Protein AF-A0A2G5K7F0-F1 (afdb_monomer)

pLDDT: mean 73.19, std 12.08, range [37.97, 90.56]

InterPro domains:
  IPR007838 Cell division protein ZapA-like [PF05164] (4-91)
  IPR036192 Cell division protein ZapA-like superfamily [SSF102829] (4-72)
  IPR042233 Cell division protein ZapA, N-terminal [G3DSA:3.30.160.880] (1-44)

Radius of gyration: 47.07 Å; Cα contacts (8 Å, |Δi|>4): 125; chains: 1; bounding box: 106×34×138 Å

Mean predicted aligned error: 20.51 Å

Secondary structure (DSSP, 8-state):
-EEEEEEETTEEEEEEE-TT-HHHHHHHHHHHHHHHHHHHHTT----HHHHHHHHHHHHHHHHHHHHHHHHHSSHHHHHHHHHHHHHHHHHHHHHHHHHHHHHHHHHHHHHHHHHHHHHHTTS--SSHHHHHHHHHHHHHHHHHHHHHHHHHHHHHHHHHHHTTT-TTHHHHHHHHHHHHHHHHHHHHHHHHHHHHHHHHHHHHHHHHHHHHHHHHHHHHHHHHHHHHHHHHHHHHHHHHHHHTS-TT-HHHHHHHHHHHHHHHHHHHHHHHHHHHHHHHHHHHHHHHHHHHHHH-

Sequence (296 aa):
MAEVTITIGGRDFQVVCQEGQQEYLYSAAAMLDAEAQKLDQAGTRITESRMLMMAGLMLADRTAALEEAAKSDDTGALKTALEGEINRANTADSKLAAANQKIVELKAEKDALQTEIDSANLDGGADMHAELSTARAEIEMLTGKLEAAEHAVELAQERFETMENDDSADAALDTAKSELSEAQSALSDSEAKIAELNAALEKAAELSAEQDDVIAKSAGLDDELASAKAEIETLNAKISELNEKPSEDPEVIAERDAAIAARDELKTKLEDLTDERDEAINALRRVVTQIETAAE

Organism: NCBI:txid1889778

Foldseek 3Di:
DDWDWAAALNDIDIDDDDPPCPVVVNVVSVQLRVQLVVVVVVPDPDDPVRSSVVSVVVVVVVVVVVVVCVVPPDPVVVVVVVVVVVVVVVVVVVVVVVVVVVVVVVVVVVVVVVVVVVVVPPDDDDPVCVLVVVVVVVVVVLVVVLVVLVVVLVVLVVVVVVQPPDPVCPVVVVVSVVVNVVSVVVNVVSVVVVVVVVVLVVVLVVLVVVLVVLVVVLVVLVVVLVVLVVLLVVLVVVLVVLVVDDPPDPVSVVVNVVSVVVNVVSVVVSVVSVVVSVVSVVVSVVSVVVSVVSSD

Structure (mmCIF, N/CA/C/O backbone):
data_AF-A0A2G5K7F0-F1
#
_entry.id   AF-A0A2G5K7F0-F1
#
loop_
_atom_site.group_PDB
_atom_site.id
_atom_site.type_symbol
_atom_site.label_atom_id
_atom_site.label_alt_id
_atom_site.label_comp_id
_atom_site.label_asym_id
_atom_site.label_entity_id
_atom_site.label_seq_id
_atom_site.pdbx_PDB_ins_code
_atom_site.Cartn_x
_atom_site.Cartn_y
_atom_site.Cartn_z
_atom_site.occupancy
_atom_site.B_iso_or_equiv
_atom_site.auth_seq_id
_atom_site.auth_comp_id
_atom_site.auth_asym_id
_atom_site.auth_atom_id
_atom_site.pdbx_PDB_model_num
ATOM 1 N N . MET A 1 1 ? -61.102 15.822 42.557 1.00 58.72 1 MET A N 1
ATOM 2 C CA . MET A 1 1 ? -60.401 15.890 43.868 1.00 58.72 1 MET A CA 1
ATOM 3 C C . MET A 1 1 ? -60.990 14.816 44.755 1.00 58.72 1 MET A C 1
ATOM 5 O O . MET A 1 1 ? -62.197 14.838 44.970 1.00 58.72 1 MET A O 1
ATOM 9 N N . ALA A 1 2 ? -60.170 13.863 45.186 1.00 71.19 2 ALA A N 1
ATOM 10 C CA . ALA A 1 2 ? -60.607 12.750 46.020 1.00 71.19 2 ALA A CA 1
ATOM 11 C C . ALA A 1 2 ? -60.195 13.011 47.473 1.00 71.19 2 ALA A C 1
ATOM 13 O O . ALA A 1 2 ? -59.082 13.473 47.729 1.00 71.19 2 ALA A O 1
ATOM 14 N N . GLU A 1 3 ? -61.098 12.735 48.407 1.00 78.25 3 GLU A N 1
ATOM 15 C CA . GLU A 1 3 ? -60.813 12.752 49.839 1.00 78.25 3 GLU A CA 1
ATOM 16 C C . GLU A 1 3 ? -60.425 11.338 50.268 1.00 78.25 3 GLU A C 1
ATOM 18 O O . GLU A 1 3 ? -61.146 10.377 49.990 1.00 78.25 3 GLU A O 1
ATOM 23 N N . VAL A 1 4 ? -59.253 11.208 50.884 1.00 83.88 4 VAL A N 1
ATOM 24 C CA . VAL A 1 4 ? -58.667 9.925 51.267 1.00 83.88 4 VAL A CA 1
ATOM 25 C C . VAL A 1 4 ? -58.381 9.935 52.761 1.00 83.88 4 VAL A C 1
ATOM 27 O O . VAL A 1 4 ? -57.775 10.870 53.284 1.00 83.88 4 VAL A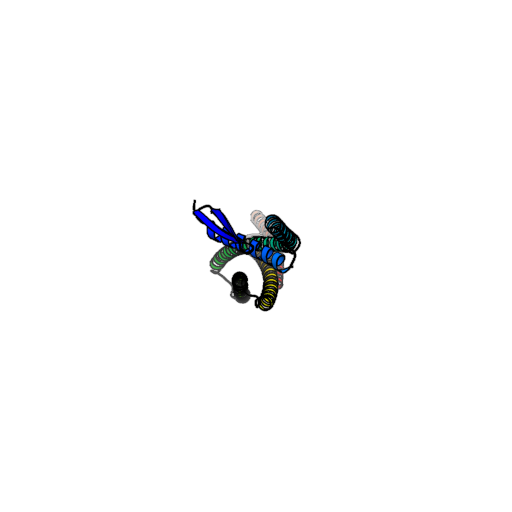 O 1
ATOM 30 N N . THR A 1 5 ? -58.806 8.876 53.444 1.00 85.75 5 THR A N 1
ATOM 31 C CA . THR A 1 5 ? -58.489 8.654 54.856 1.00 85.75 5 THR A CA 1
ATOM 32 C C . THR A 1 5 ? -57.218 7.816 54.970 1.00 85.75 5 THR A C 1
ATOM 34 O O . THR A 1 5 ? -57.130 6.743 54.370 1.00 85.75 5 THR A O 1
ATOM 37 N N . ILE A 1 6 ? -56.249 8.299 55.745 1.00 88.56 6 ILE A N 1
ATOM 38 C CA . ILE A 1 6 ? -54.991 7.613 56.067 1.00 88.56 6 ILE A CA 1
ATOM 39 C C . ILE A 1 6 ? -54.875 7.420 57.580 1.00 88.56 6 ILE A C 1
ATOM 41 O O . ILE A 1 6 ? -55.342 8.263 58.341 1.00 88.56 6 ILE A O 1
ATOM 45 N N . THR A 1 7 ? -54.230 6.342 58.022 1.00 84.31 7 THR A N 1
ATOM 46 C CA . THR A 1 7 ? -54.051 6.041 59.450 1.00 84.31 7 THR A CA 1
ATOM 47 C C . THR A 1 7 ? -52.578 6.179 59.836 1.00 84.31 7 THR A C 1
ATOM 49 O O . THR A 1 7 ? -51.724 5.590 59.179 1.00 84.31 7 THR A O 1
ATOM 52 N N . ILE A 1 8 ? -52.273 6.959 60.879 1.00 88.50 8 ILE A N 1
ATOM 53 C CA . ILE A 1 8 ? -50.908 7.205 61.379 1.00 88.50 8 ILE A CA 1
ATOM 54 C C . ILE A 1 8 ? -50.919 7.174 62.912 1.00 88.50 8 ILE A C 1
ATOM 56 O O . ILE A 1 8 ? -51.713 7.869 63.547 1.00 88.50 8 ILE A O 1
ATOM 60 N N . GLY A 1 9 ? -50.057 6.367 63.530 1.00 83.00 9 GLY A N 1
ATOM 61 C CA . GLY A 1 9 ? -49.967 6.211 64.984 1.00 83.00 9 GLY A CA 1
ATOM 62 C C . GLY A 1 9 ? -51.276 5.724 65.617 1.00 83.00 9 GLY A C 1
ATOM 63 O O . GLY A 1 9 ? -51.625 6.150 66.718 1.00 83.00 9 GLY A O 1
ATOM 64 N N . GLY A 1 10 ? -52.043 4.899 64.892 1.00 81.94 10 GLY A N 1
ATOM 65 C CA . GLY A 1 10 ? -53.350 4.388 65.329 1.00 81.94 10 GLY A CA 1
ATOM 66 C C . GLY A 1 10 ? -54.504 5.399 65.259 1.00 81.94 10 GLY A C 1
ATOM 67 O O . GLY A 1 10 ? -55.510 5.211 65.947 1.00 81.94 10 GLY A O 1
ATOM 68 N N . ARG A 1 11 ? -54.369 6.477 64.473 1.00 83.50 11 ARG A N 1
ATOM 69 C CA . ARG A 1 11 ? -55.386 7.532 64.303 1.00 83.50 11 ARG A CA 1
ATOM 70 C C . ARG A 1 11 ? -55.643 7.841 62.835 1.00 83.50 11 ARG A C 1
ATOM 72 O O . ARG A 1 11 ? -54.707 7.827 62.045 1.00 83.50 11 ARG A O 1
ATOM 79 N N . ASP A 1 12 ? -56.886 8.179 62.504 1.00 86.94 12 ASP A N 1
ATOM 80 C CA . ASP A 1 12 ? -57.318 8.454 61.132 1.00 86.94 12 ASP A CA 1
ATOM 81 C C . ASP A 1 12 ? -57.275 9.955 60.801 1.00 86.94 12 ASP A C 1
ATOM 83 O O . ASP A 1 12 ? -57.796 10.787 61.547 1.00 86.94 12 ASP A O 1
ATOM 87 N N . PHE A 1 13 ? -56.703 10.292 59.645 1.00 86.62 13 PHE A N 1
ATOM 88 C CA . PHE A 1 13 ? -56.584 11.645 59.103 1.00 86.62 13 PHE A CA 1
ATOM 89 C C . PHE A 1 13 ? -57.205 11.712 57.708 1.00 86.62 13 PHE A C 1
ATOM 91 O O . PHE A 1 13 ? -56.957 10.847 56.871 1.00 86.62 13 PHE A O 1
ATOM 98 N N . GLN A 1 14 ? -57.989 12.758 57.443 1.00 87.12 14 GLN A N 1
ATOM 99 C CA . GLN A 1 14 ? -58.556 13.023 56.119 1.00 87.12 14 GLN A CA 1
ATOM 100 C C . GLN A 1 14 ? -57.668 14.002 55.357 1.00 87.12 14 GLN A C 1
ATOM 102 O O . GLN A 1 14 ? -57.384 15.103 55.834 1.00 87.12 14 GLN A O 1
ATOM 107 N N . VAL A 1 15 ? -57.227 13.590 54.170 1.00 87.12 15 VAL A N 1
ATOM 108 C CA . VAL A 1 15 ? -56.359 14.381 53.298 1.00 87.12 15 VAL A CA 1
ATOM 109 C C . VAL A 1 15 ? -56.958 14.415 51.898 1.00 87.12 15 VAL A C 1
ATOM 111 O O . VAL A 1 15 ? -57.402 13.404 51.356 1.00 87.12 15 VAL A O 1
ATOM 114 N N . VAL A 1 16 ? -56.966 15.601 51.297 1.00 86.75 16 VAL A N 1
ATOM 115 C CA . VAL A 1 16 ? -57.425 15.796 49.921 1.00 86.75 16 VAL A CA 1
ATOM 116 C C . VAL A 1 16 ? -56.235 15.646 48.983 1.00 86.75 16 VAL A C 1
ATOM 118 O O . VAL A 1 16 ? -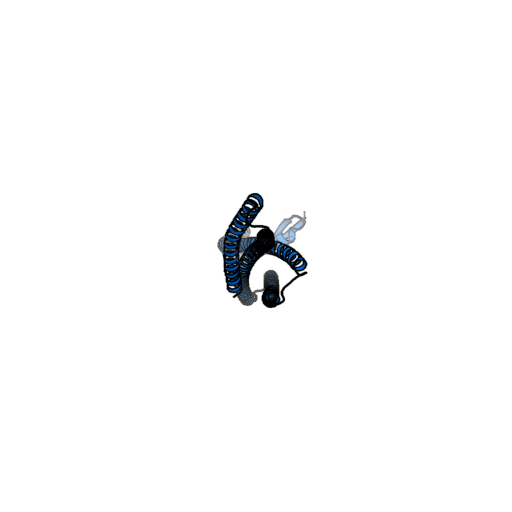55.237 16.350 49.139 1.00 86.75 16 VAL A O 1
ATOM 121 N N . CYS A 1 17 ? -56.344 14.765 47.989 1.00 84.00 17 CYS A N 1
ATOM 122 C CA . CYS A 1 17 ? -55.306 14.567 46.979 1.00 84.00 17 CYS A CA 1
ATOM 123 C C . CYS A 1 17 ? -55.837 14.749 45.548 1.00 84.00 17 CYS A C 1
ATOM 125 O O . CYS A 1 17 ? -57.046 14.742 45.270 1.00 84.00 17 CYS A O 1
ATOM 127 N N . GLN A 1 18 ? -54.899 14.973 44.627 1.00 83.62 18 GLN A N 1
ATOM 128 C CA . GLN A 1 18 ? -55.180 15.052 43.196 1.00 83.62 18 GLN A CA 1
ATOM 129 C C . GLN A 1 18 ? -55.346 13.644 42.604 1.00 83.62 18 GLN A C 1
ATOM 131 O O . GLN A 1 18 ? -54.849 12.655 43.146 1.00 83.62 18 GLN A O 1
ATOM 136 N N . GLU A 1 19 ? -56.072 13.545 41.492 1.00 74.19 19 GLU A N 1
ATOM 137 C CA . GLU A 1 19 ? -56.284 12.271 40.797 1.00 74.19 19 GLU A CA 1
ATOM 138 C C . GLU A 1 19 ? -54.936 11.683 40.348 1.00 74.19 19 GLU A C 1
ATOM 140 O O . GLU A 1 19 ? -54.110 12.384 39.771 1.00 74.19 19 GLU A O 1
ATOM 145 N N . GLY A 1 20 ? -54.691 10.410 40.681 1.00 80.62 20 GLY A N 1
ATOM 146 C CA . GLY A 1 20 ? -53.425 9.714 40.408 1.00 80.62 20 GLY A CA 1
ATOM 147 C C . GLY A 1 20 ? -52.353 9.795 41.509 1.00 80.62 20 GLY A C 1
ATOM 148 O O . GLY A 1 20 ? -51.360 9.087 41.416 1.00 80.62 20 GLY A O 1
ATOM 149 N N . GLN A 1 21 ? -52.540 10.583 42.578 1.00 82.25 21 GLN A N 1
ATOM 150 C CA . GLN A 1 21 ? -51.558 10.699 43.681 1.00 82.25 21 GLN A CA 1
ATOM 151 C C . GLN A 1 21 ? -51.893 9.860 44.927 1.00 82.25 21 GLN A C 1
ATOM 153 O O . GLN A 1 21 ? -51.209 9.946 45.946 1.00 82.25 21 GLN A O 1
ATOM 158 N N . GLN A 1 22 ? -52.950 9.052 44.868 1.00 84.00 22 GLN A N 1
ATOM 159 C CA . GLN A 1 22 ? -53.446 8.285 46.015 1.00 84.00 22 GLN A CA 1
ATOM 160 C C . GLN A 1 22 ? -52.419 7.262 46.518 1.00 84.00 22 GLN A C 1
ATOM 162 O O . GLN A 1 22 ? -52.179 7.183 47.718 1.00 84.00 22 GLN A O 1
ATOM 167 N N . GLU A 1 23 ? -51.757 6.536 45.616 1.00 84.31 23 GLU A N 1
ATOM 168 C CA . GLU A 1 23 ? -50.745 5.533 45.981 1.00 84.31 23 GLU A CA 1
ATOM 169 C C . GLU A 1 23 ? -49.514 6.161 46.648 1.00 84.31 23 GLU A C 1
ATOM 171 O O . GLU A 1 23 ? -49.037 5.664 47.669 1.00 84.31 23 GLU A O 1
ATOM 176 N N . TYR A 1 24 ? -49.051 7.305 46.135 1.00 83.69 24 TYR A N 1
ATOM 177 C CA . TYR A 1 24 ? -47.963 8.068 46.750 1.00 83.69 24 TYR A CA 1
ATOM 178 C C . TYR A 1 24 ? -48.326 8.541 48.159 1.00 83.69 24 TYR A C 1
ATOM 180 O O . TYR A 1 24 ? -47.503 8.449 49.070 1.00 83.69 24 TYR A O 1
ATOM 188 N N . LEU A 1 25 ? -49.566 9.000 48.357 1.00 85.69 25 LEU A N 1
ATOM 189 C CA . LEU A 1 25 ? -50.052 9.420 49.668 1.00 85.69 25 LEU A CA 1
ATOM 190 C C . LEU A 1 25 ? -50.092 8.249 50.661 1.00 85.69 25 LEU A C 1
ATOM 192 O O . LEU A 1 25 ? -49.654 8.412 51.798 1.00 85.69 25 LEU A O 1
ATOM 196 N N . TYR A 1 26 ? -50.567 7.072 50.242 1.00 86.31 26 TYR A N 1
ATOM 197 C CA . TYR A 1 26 ? -50.579 5.879 51.094 1.00 86.31 26 TYR A CA 1
ATOM 198 C C . TYR A 1 26 ? -49.168 5.415 51.467 1.00 86.31 26 TYR A C 1
ATOM 200 O O . TYR A 1 26 ? -48.923 5.082 52.626 1.00 86.31 26 TYR A O 1
ATOM 208 N N . SER A 1 27 ? -48.231 5.445 50.517 1.00 86.62 27 SER A N 1
ATOM 209 C CA . SER A 1 27 ? -46.825 5.113 50.770 1.00 86.62 27 SER A CA 1
ATOM 210 C C . SER A 1 27 ? -46.179 6.089 51.763 1.00 86.62 27 SER A C 1
ATOM 212 O O . SER A 1 27 ? -45.583 5.668 52.756 1.00 86.62 27 SER A O 1
ATOM 214 N N . ALA A 1 28 ? -46.379 7.397 51.570 1.00 84.62 28 ALA A N 1
ATOM 215 C CA . ALA A 1 28 ? -45.874 8.424 52.482 1.00 84.62 28 ALA A CA 1
ATOM 216 C C . ALA A 1 28 ? -46.486 8.306 53.890 1.00 84.62 28 ALA A C 1
ATOM 218 O O . ALA A 1 28 ? -45.775 8.428 54.891 1.00 84.62 28 ALA A O 1
ATOM 219 N N . ALA A 1 29 ? -47.788 8.019 53.977 1.00 87.31 29 ALA A N 1
ATOM 220 C CA . ALA A 1 29 ? -48.471 7.780 55.244 1.00 87.31 29 ALA A CA 1
ATOM 221 C C . ALA A 1 29 ? -47.907 6.550 55.969 1.00 87.31 29 ALA A C 1
ATOM 223 O O . ALA A 1 29 ? -47.656 6.624 57.169 1.00 87.31 29 ALA A O 1
ATOM 224 N N . ALA A 1 30 ? -47.635 5.458 55.247 1.00 88.31 30 ALA A N 1
ATOM 225 C CA . ALA A 1 30 ? -47.049 4.245 55.814 1.00 88.31 30 ALA A CA 1
ATOM 226 C C . ALA A 1 30 ? -45.628 4.474 56.360 1.00 88.31 30 ALA A C 1
ATOM 228 O O . ALA A 1 30 ? -45.285 3.960 57.425 1.00 88.31 30 ALA A O 1
ATOM 229 N N . MET A 1 31 ? -44.806 5.275 55.673 1.00 86.69 31 MET A N 1
ATOM 230 C CA . MET A 1 31 ? -43.467 5.634 56.163 1.00 86.69 31 MET A CA 1
ATOM 231 C C . MET A 1 31 ? -43.534 6.459 57.452 1.00 86.69 31 MET A C 1
ATOM 233 O O . MET A 1 31 ? -42.787 6.197 58.396 1.00 86.69 31 MET A O 1
ATOM 237 N N . LEU A 1 32 ? -44.447 7.431 57.508 1.00 87.38 32 LEU A N 1
ATOM 238 C CA . LEU A 1 32 ? -44.639 8.262 58.694 1.00 87.38 32 LEU A CA 1
ATOM 239 C C . LEU A 1 32 ? -45.235 7.457 59.864 1.00 87.38 32 LEU A C 1
ATOM 241 O O . LEU A 1 32 ? -44.813 7.639 61.007 1.00 87.38 32 LEU A O 1
ATOM 245 N N . ASP A 1 33 ? -46.161 6.535 59.583 1.00 89.31 33 ASP A N 1
ATOM 246 C CA . ASP A 1 33 ? -46.746 5.613 60.562 1.00 89.31 33 ASP A CA 1
ATOM 247 C C . ASP A 1 33 ? -45.692 4.680 61.168 1.00 89.31 33 ASP A C 1
ATOM 249 O O . ASP A 1 33 ? -45.639 4.523 62.386 1.00 89.31 33 ASP A O 1
ATOM 253 N N . ALA A 1 34 ? -44.778 4.142 60.358 1.00 87.56 34 ALA A N 1
ATOM 254 C CA . ALA A 1 34 ? -43.699 3.288 60.849 1.00 87.56 34 ALA A CA 1
ATOM 255 C C . ALA A 1 34 ? -42.784 4.003 61.862 1.00 87.56 34 ALA A C 1
ATOM 257 O O . ALA A 1 34 ? -42.379 3.398 62.856 1.00 87.56 34 ALA A O 1
ATOM 258 N N . GLU A 1 35 ? -42.464 5.285 61.652 1.00 86.50 35 GLU A N 1
ATOM 259 C CA . GLU A 1 35 ? -41.686 6.068 62.626 1.00 86.50 35 GLU A CA 1
ATOM 260 C C . GLU A 1 35 ? -42.526 6.462 63.854 1.00 86.50 35 GLU A C 1
ATOM 262 O O . GLU A 1 35 ? -42.034 6.420 64.985 1.00 86.50 35 GLU A O 1
ATOM 267 N N . ALA A 1 36 ? -43.815 6.765 63.669 1.00 86.88 36 ALA A N 1
ATOM 268 C CA . ALA A 1 36 ? -44.734 7.052 64.771 1.00 86.88 36 ALA A CA 1
ATOM 269 C C . ALA A 1 36 ? -44.935 5.836 65.698 1.00 86.88 36 ALA A C 1
ATOM 271 O O . ALA A 1 36 ? -44.893 5.978 66.921 1.00 86.88 36 ALA A O 1
ATOM 272 N N . GLN A 1 37 ? -45.066 4.629 65.140 1.00 86.62 37 GLN A N 1
ATOM 273 C CA . GLN A 1 37 ? -45.201 3.386 65.906 1.00 86.62 37 GLN A CA 1
ATOM 274 C C . GLN A 1 37 ? -43.961 3.080 66.757 1.00 86.62 37 GLN A C 1
ATOM 276 O O . GLN A 1 37 ? -44.095 2.607 67.886 1.00 86.62 37 GLN A O 1
ATOM 281 N N . LYS A 1 38 ? -42.749 3.381 66.269 1.00 85.75 38 LYS A N 1
ATOM 282 C CA . LYS A 1 38 ? -41.516 3.225 67.068 1.00 85.75 38 LYS A CA 1
ATOM 283 C C . LYS A 1 38 ? -41.514 4.138 68.293 1.00 85.75 38 LYS A C 1
ATOM 285 O O . LYS A 1 38 ? -41.065 3.733 69.365 1.00 85.75 38 LYS A O 1
ATOM 290 N N . LEU A 1 39 ? -42.028 5.360 68.146 1.00 82.69 39 LEU A N 1
ATOM 291 C CA . LEU A 1 39 ? -42.151 6.316 69.248 1.00 82.69 39 LEU A CA 1
ATOM 292 C C . LEU A 1 39 ? -43.228 5.899 70.257 1.00 82.69 39 LEU A C 1
ATOM 294 O O . LEU A 1 39 ? -43.047 6.118 71.455 1.00 82.69 39 LEU A O 1
ATOM 298 N N . ASP A 1 40 ? -44.307 5.267 69.793 1.00 79.81 40 ASP A N 1
ATOM 299 C CA . ASP A 1 40 ? -45.360 4.719 70.655 1.00 79.81 40 ASP A CA 1
ATOM 300 C C . ASP A 1 40 ? -44.857 3.512 71.474 1.00 79.81 40 ASP A C 1
ATOM 302 O O . ASP A 1 40 ? -45.074 3.423 72.686 1.00 79.81 40 ASP A O 1
ATOM 306 N N . GLN A 1 41 ? -44.054 2.638 70.854 1.00 78.62 41 GLN A N 1
ATOM 307 C CA . GLN A 1 41 ? -43.406 1.499 71.522 1.00 78.62 41 GLN A CA 1
ATOM 308 C C . GLN A 1 41 ? -42.345 1.916 72.556 1.00 78.62 41 GLN A C 1
ATOM 310 O O . GLN A 1 41 ? -42.098 1.181 73.513 1.00 78.62 41 GLN A O 1
ATOM 315 N N . ALA A 1 42 ? -41.752 3.107 72.420 1.00 74.25 42 ALA A N 1
ATOM 316 C CA . ALA A 1 42 ? -40.760 3.644 73.357 1.00 74.25 42 ALA A CA 1
ATOM 317 C C . ALA A 1 42 ? -41.351 4.084 74.720 1.00 74.25 42 ALA A C 1
ATOM 319 O O . ALA A 1 42 ? -40.630 4.608 75.574 1.00 74.25 42 ALA A O 1
ATOM 320 N N . GLY A 1 43 ? -42.654 3.875 74.957 1.00 61.50 43 GLY A N 1
ATOM 321 C CA . GLY A 1 43 ? -43.261 3.868 76.297 1.00 61.50 43 GLY A CA 1
ATOM 322 C C . GLY A 1 43 ? -43.356 5.225 76.999 1.00 61.50 43 GLY A C 1
ATOM 323 O O . GLY A 1 43 ? -43.691 5.294 78.184 1.00 61.50 43 GLY A O 1
ATOM 324 N N . THR A 1 44 ? -43.088 6.323 76.294 1.00 62.56 44 THR A N 1
ATOM 325 C CA . THR A 1 44 ? -43.245 7.676 76.835 1.00 62.56 44 THR A CA 1
ATOM 326 C C . THR A 1 44 ? -44.653 8.167 76.500 1.00 62.56 44 THR A C 1
ATOM 328 O O . THR A 1 44 ? -45.062 8.103 75.347 1.00 62.56 44 THR A O 1
ATOM 331 N N . ARG A 1 45 ? -45.421 8.673 77.478 1.00 71.12 45 ARG A N 1
ATOM 332 C CA . ARG A 1 45 ? -46.728 9.314 77.217 1.00 71.12 45 ARG A CA 1
ATOM 333 C C . ARG A 1 45 ? -46.524 10.605 76.412 1.00 71.12 45 ARG A C 1
ATOM 335 O O . ARG A 1 45 ? -46.427 11.690 76.984 1.00 71.12 45 ARG A O 1
ATOM 342 N N . ILE A 1 46 ? -46.410 10.478 75.095 1.00 77.56 46 ILE A N 1
ATOM 343 C CA . ILE A 1 46 ? -46.204 11.575 74.149 1.00 77.56 46 ILE A CA 1
ATOM 344 C C . ILE A 1 46 ? -47.573 11.990 73.598 1.00 77.56 46 ILE A C 1
ATOM 346 O O . ILE A 1 46 ? -48.425 11.153 73.315 1.00 77.56 46 ILE A O 1
ATOM 350 N N . THR A 1 47 ? -47.817 13.297 73.486 1.00 80.94 47 THR A N 1
ATOM 351 C CA . THR A 1 47 ? -49.025 13.802 72.825 1.00 80.94 47 THR A CA 1
ATOM 352 C C . THR A 1 47 ? -48.918 13.626 71.314 1.00 80.94 47 THR A C 1
ATOM 354 O O . THR A 1 47 ? -47.832 13.713 70.749 1.00 80.94 47 THR A O 1
ATOM 357 N N . GLU A 1 48 ? -50.048 13.434 70.642 1.00 79.88 48 GLU A N 1
ATOM 358 C CA . GLU A 1 48 ? -50.123 13.197 69.192 1.00 79.88 48 GLU A CA 1
ATOM 359 C C . GLU A 1 48 ? -49.302 14.196 68.361 1.00 79.88 48 GLU A C 1
ATOM 361 O O . GLU A 1 48 ? -48.451 13.798 67.571 1.00 79.88 48 GLU A O 1
ATOM 366 N N . SER A 1 49 ? -49.473 15.501 68.599 1.00 80.75 49 SER A N 1
ATOM 367 C CA . SER A 1 49 ? -48.746 16.539 67.855 1.00 80.75 49 SER A CA 1
ATOM 368 C C . SER A 1 49 ? -47.229 16.430 68.018 1.00 80.75 49 SER A C 1
ATOM 370 O O . SER A 1 49 ? -46.478 16.750 67.102 1.00 80.75 49 SER A O 1
ATOM 372 N N . ARG A 1 50 ? -46.763 15.960 69.181 1.00 82.12 50 ARG A N 1
ATOM 373 C CA . ARG A 1 50 ? -45.338 15.775 69.457 1.00 82.12 50 ARG A CA 1
ATOM 374 C C . ARG A 1 50 ? -44.805 14.494 68.817 1.00 82.12 50 ARG A C 1
ATOM 376 O O . ARG A 1 50 ? -43.684 14.511 68.325 1.00 82.12 50 ARG A O 1
ATOM 383 N N . MET A 1 51 ? -45.606 13.429 68.783 1.00 83.81 51 MET A N 1
ATOM 384 C CA . MET A 1 51 ? -45.270 12.177 68.099 1.00 83.81 51 MET A CA 1
ATOM 385 C C . MET A 1 51 ? -45.105 12.405 66.593 1.00 83.81 51 MET A C 1
ATOM 387 O O . MET A 1 51 ? -44.066 12.052 66.047 1.00 83.81 51 MET A O 1
ATOM 391 N N . LEU A 1 52 ? -46.067 13.072 65.944 1.00 84.94 52 LEU A N 1
ATOM 392 C CA . LEU A 1 52 ? -45.997 13.384 64.510 1.00 84.94 52 LEU A CA 1
ATOM 393 C C . LEU A 1 52 ? -44.823 14.312 64.171 1.00 84.94 52 LEU A C 1
ATOM 395 O O . LEU A 1 52 ? -44.137 14.098 63.176 1.00 84.94 52 LEU A O 1
ATOM 399 N N . MET A 1 53 ? -44.543 15.307 65.022 1.00 85.50 53 MET A N 1
ATOM 400 C CA . MET A 1 53 ? -43.387 16.193 64.845 1.00 85.50 53 MET A CA 1
ATOM 401 C C . MET A 1 53 ? -42.060 15.429 64.950 1.00 85.50 53 MET A C 1
ATOM 403 O O . MET A 1 53 ? -41.158 15.651 64.147 1.00 85.50 53 MET A O 1
ATOM 407 N N . MET A 1 54 ? -41.933 14.523 65.923 1.00 84.88 54 MET A N 1
ATOM 408 C CA . MET A 1 54 ? -40.724 13.712 66.097 1.00 84.88 54 MET A CA 1
ATOM 409 C C . MET A 1 54 ? -40.560 12.682 64.972 1.00 84.88 54 MET A C 1
ATOM 411 O O . MET A 1 54 ? -39.460 12.552 64.446 1.00 84.88 54 MET A O 1
ATOM 415 N N . ALA A 1 55 ? -41.641 12.021 64.549 1.00 85.88 55 ALA A N 1
ATOM 416 C CA . ALA A 1 55 ? -41.631 11.094 63.418 1.00 85.88 55 ALA A CA 1
ATOM 417 C C . ALA A 1 55 ? -41.234 11.800 62.107 1.00 85.88 55 ALA A C 1
ATOM 419 O O . ALA A 1 55 ? -40.390 11.299 61.366 1.00 85.88 55 ALA A O 1
ATOM 420 N N . GLY A 1 56 ? -41.763 13.006 61.863 1.00 86.81 56 GLY A N 1
ATOM 421 C CA . GLY A 1 56 ? -41.382 13.828 60.711 1.00 86.81 56 GLY A CA 1
ATOM 422 C C . GLY A 1 56 ? -39.912 14.260 60.735 1.00 86.81 56 GLY A C 1
ATOM 423 O O . GLY A 1 56 ? -39.245 14.205 59.705 1.00 86.81 56 GLY A O 1
ATOM 424 N N . LEU A 1 57 ? -39.378 14.630 61.906 1.00 86.69 57 LEU A N 1
ATOM 425 C CA . LEU A 1 57 ? -37.959 14.977 62.060 1.00 86.69 57 LEU A CA 1
ATOM 426 C C . LEU A 1 57 ? -37.034 13.772 61.836 1.00 86.69 57 LEU A C 1
ATOM 428 O O . LEU A 1 57 ? -36.013 13.917 61.174 1.00 86.69 57 LEU A O 1
ATOM 432 N N . MET A 1 58 ? -37.396 12.587 62.335 1.00 84.38 58 MET A N 1
ATOM 433 C CA . MET A 1 58 ? -36.621 11.356 62.121 1.00 84.38 58 MET A CA 1
ATOM 434 C C . MET A 1 58 ? -36.603 10.935 60.647 1.00 84.38 58 MET A C 1
ATOM 436 O O . MET A 1 58 ? -35.567 10.515 60.133 1.00 84.38 58 MET A O 1
ATOM 440 N N . LEU A 1 59 ? -37.735 11.078 59.951 1.00 87.50 59 LEU A N 1
ATOM 441 C CA . LEU A 1 59 ? -37.820 10.787 58.521 1.00 87.50 59 LEU A CA 1
ATOM 442 C C . LEU A 1 59 ? -36.997 11.786 57.690 1.00 87.50 59 LEU A C 1
ATOM 444 O O . LEU A 1 59 ? -36.312 11.383 56.748 1.00 87.50 59 LEU A O 1
ATOM 448 N N . ALA A 1 60 ? -37.020 13.070 58.059 1.00 86.56 60 ALA A N 1
ATOM 449 C CA . ALA A 1 60 ? -36.205 14.103 57.422 1.00 86.56 60 ALA A CA 1
ATOM 450 C C . ALA A 1 60 ? -34.701 13.853 57.619 1.00 86.56 60 ALA A C 1
ATOM 452 O O . ALA A 1 60 ? -33.946 13.942 56.655 1.00 86.56 60 ALA A O 1
ATOM 453 N N . ASP A 1 61 ? -34.279 13.476 58.829 1.00 85.50 61 ASP A N 1
ATOM 454 C CA . ASP A 1 61 ? -32.881 13.151 59.142 1.00 85.50 61 ASP A CA 1
ATOM 455 C C . ASP A 1 61 ? -32.388 11.933 58.343 1.00 85.50 61 ASP A C 1
ATOM 457 O O . ASP A 1 61 ? -31.337 11.971 57.707 1.00 85.50 61 ASP A O 1
ATOM 461 N N . ARG A 1 62 ? -33.210 10.878 58.256 1.00 81.88 62 ARG A N 1
ATOM 462 C CA . ARG A 1 62 ? -32.912 9.700 57.428 1.00 81.88 62 ARG A CA 1
ATOM 463 C C . ARG A 1 62 ? -32.808 10.043 55.942 1.00 81.88 62 ARG A C 1
ATOM 465 O O . ARG A 1 62 ? -31.950 9.498 55.254 1.00 81.88 62 ARG A O 1
ATOM 472 N N . THR A 1 63 ? -33.675 10.923 55.449 1.00 82.19 63 THR A N 1
ATOM 473 C CA . THR A 1 63 ? -33.648 11.359 54.045 1.00 82.19 63 THR A CA 1
ATOM 474 C C . THR A 1 63 ? -32.402 12.195 53.765 1.00 82.19 63 THR A C 1
ATOM 476 O O . THR A 1 63 ? -31.716 11.939 52.783 1.00 82.19 63 THR A O 1
ATOM 479 N N . ALA A 1 64 ? -32.039 13.111 54.666 1.00 82.44 64 ALA A N 1
ATOM 480 C CA . ALA A 1 64 ? -30.810 13.893 54.560 1.00 82.44 64 ALA A CA 1
ATOM 481 C C . ALA A 1 64 ? -29.555 13.003 54.591 1.00 82.44 64 ALA A C 1
ATOM 483 O O . ALA A 1 64 ? -28.644 13.208 53.795 1.00 82.44 64 ALA A O 1
ATOM 484 N N . ALA A 1 65 ? -29.526 11.980 55.451 1.00 77.81 65 ALA A N 1
ATOM 485 C CA . ALA A 1 65 ? -28.427 11.018 55.509 1.00 77.81 65 ALA A CA 1
ATOM 486 C C . ALA A 1 65 ? -28.309 10.177 54.225 1.00 77.81 65 ALA A C 1
ATOM 488 O O . ALA A 1 65 ? -27.200 9.932 53.761 1.00 77.81 65 ALA A O 1
ATOM 489 N N . LEU A 1 66 ? -29.434 9.759 53.632 1.00 74.38 66 LEU A N 1
ATOM 490 C CA . LEU A 1 66 ? -29.447 9.038 52.354 1.00 74.38 66 LEU A CA 1
ATOM 491 C C . LEU A 1 66 ? -29.041 9.934 51.178 1.00 74.38 66 LEU A C 1
ATOM 493 O O . LEU A 1 66 ? -28.317 9.484 50.298 1.00 74.38 66 LEU A O 1
ATOM 497 N N . GLU A 1 67 ? -29.475 11.195 51.164 1.00 77.00 67 GLU A N 1
ATOM 498 C CA . GLU A 1 67 ? -29.050 12.167 50.153 1.00 77.00 67 GLU A CA 1
ATOM 499 C C . GLU A 1 67 ? -27.561 12.494 50.255 1.00 77.00 67 GLU A C 1
ATOM 501 O O . GLU A 1 67 ? -26.908 12.666 49.229 1.00 77.00 67 GLU A O 1
ATOM 506 N N . GLU A 1 68 ? -27.025 12.600 51.470 1.00 75.38 68 GLU A N 1
ATOM 507 C CA . GLU A 1 68 ? -25.598 12.830 51.684 1.00 75.38 68 GLU A CA 1
ATOM 508 C C . GLU A 1 68 ? -24.784 11.596 51.284 1.00 75.38 68 GLU A C 1
ATOM 510 O O . GLU A 1 68 ? -23.816 11.739 50.547 1.00 75.38 68 GLU A O 1
ATOM 515 N N . ALA A 1 69 ? -25.234 10.389 51.650 1.00 65.69 69 ALA A N 1
ATOM 516 C CA . ALA A 1 69 ? -24.617 9.136 51.215 1.00 65.69 69 ALA A CA 1
ATOM 517 C C . ALA A 1 69 ? -24.630 8.984 49.683 1.00 65.69 69 ALA A C 1
ATOM 519 O O . ALA A 1 69 ? -23.619 8.627 49.091 1.00 65.69 69 ALA A O 1
ATOM 520 N N . ALA A 1 70 ? -25.734 9.336 49.016 1.00 63.97 70 ALA A N 1
ATOM 521 C CA . ALA A 1 70 ? -25.825 9.318 47.553 1.00 63.97 70 ALA A CA 1
ATOM 522 C C . ALA A 1 70 ? -24.917 10.361 46.870 1.00 63.97 70 ALA A C 1
ATOM 524 O O . ALA A 1 70 ? -24.528 10.183 45.714 1.00 63.97 70 ALA A O 1
ATOM 525 N N . LYS A 1 71 ? -24.585 11.456 47.565 1.00 65.31 71 LYS A N 1
ATOM 526 C CA . LYS A 1 71 ? -23.627 12.471 47.096 1.00 65.31 71 LYS A CA 1
ATOM 527 C C . LYS A 1 71 ? -22.177 12.095 47.408 1.00 65.31 71 LYS A C 1
ATOM 529 O O . LYS A 1 71 ? -21.291 12.539 46.680 1.00 65.31 71 LYS A O 1
ATOM 534 N N . SER A 1 72 ? -21.930 11.333 48.475 1.00 60.31 72 SER A N 1
ATOM 535 C CA . SER A 1 72 ? -20.584 10.999 48.951 1.00 60.31 72 SER A CA 1
ATOM 536 C C . SER A 1 72 ? -20.046 9.663 48.436 1.00 60.31 72 SER A C 1
ATOM 538 O O . SER A 1 72 ? -18.836 9.563 48.243 1.00 60.31 72 SER A O 1
ATOM 540 N N . ASP A 1 73 ? -20.901 8.666 48.192 1.00 53.03 73 ASP A N 1
ATOM 541 C CA . ASP A 1 73 ? -20.486 7.356 47.681 1.00 53.03 73 ASP A CA 1
ATOM 542 C C . ASP A 1 73 ? -20.562 7.314 46.145 1.00 53.03 73 ASP A C 1
ATOM 544 O O . ASP A 1 73 ? -21.628 7.354 45.530 1.00 53.03 73 ASP A O 1
ATOM 548 N N . ASP A 1 74 ? -19.377 7.224 45.541 1.00 54.09 74 ASP A N 1
ATOM 549 C CA . ASP A 1 74 ? -19.057 6.592 44.253 1.00 54.09 74 ASP A CA 1
ATOM 550 C C . ASP A 1 74 ? -19.636 7.155 42.945 1.00 54.09 74 ASP A C 1
ATOM 552 O O . ASP A 1 74 ? -19.028 6.985 41.892 1.00 54.09 74 ASP A O 1
ATOM 556 N N . THR A 1 75 ? -20.737 7.902 42.947 1.00 52.94 75 THR A N 1
ATOM 557 C CA . THR A 1 75 ? -21.369 8.329 41.684 1.00 52.94 75 THR A CA 1
ATOM 558 C C . THR A 1 75 ? -20.541 9.350 40.907 1.00 52.94 75 THR A C 1
ATOM 560 O O . THR A 1 75 ? -20.514 9.303 39.683 1.00 52.94 75 THR A O 1
ATOM 563 N N . GLY A 1 76 ? -19.812 10.249 41.573 1.00 53.34 76 GLY A N 1
ATOM 564 C CA . GLY A 1 76 ? -18.933 11.214 40.901 1.00 53.34 76 GLY A CA 1
ATOM 565 C C . GLY A 1 76 ? -17.667 10.575 40.323 1.00 53.34 76 GLY A C 1
ATOM 566 O O . GLY A 1 76 ? -17.246 10.929 39.222 1.00 53.34 76 GLY A O 1
ATOM 567 N N . ALA A 1 77 ? -17.082 9.611 41.038 1.00 53.66 77 ALA A N 1
ATOM 568 C CA . ALA A 1 77 ? -15.889 8.893 40.601 1.00 53.66 77 ALA A CA 1
ATOM 569 C C . ALA A 1 77 ? -16.221 7.889 39.489 1.00 53.66 77 ALA A C 1
ATOM 571 O O . ALA A 1 77 ? -15.550 7.915 38.457 1.00 53.66 77 ALA A O 1
ATOM 572 N N . LEU A 1 78 ? -17.302 7.106 39.632 1.00 52.81 78 LEU A N 1
ATOM 573 C CA . LEU A 1 78 ? -17.811 6.252 38.557 1.00 52.81 78 LEU A CA 1
ATOM 574 C C . LEU A 1 78 ? -18.239 7.074 37.351 1.00 52.81 78 LEU A C 1
ATOM 576 O O . LEU A 1 78 ? -17.884 6.710 36.244 1.00 52.81 78 LEU A O 1
ATOM 580 N N . LYS A 1 79 ? -18.943 8.198 37.518 1.00 53.06 79 LYS A N 1
ATOM 581 C CA . LYS A 1 79 ? -19.364 9.016 36.372 1.00 53.06 79 LYS A CA 1
ATOM 582 C C . LYS A 1 79 ? -18.180 9.658 35.653 1.00 53.06 79 LYS A C 1
ATOM 584 O O . LYS A 1 79 ? -18.180 9.693 34.433 1.00 53.06 79 LYS A O 1
ATOM 589 N N . THR A 1 80 ? -17.144 10.084 36.378 1.00 57.28 80 THR A N 1
ATOM 590 C CA . THR A 1 80 ? -15.906 10.601 35.765 1.00 57.28 80 THR A CA 1
ATOM 591 C C . THR A 1 80 ? -15.103 9.483 35.086 1.00 57.28 80 THR A C 1
ATOM 593 O O . THR A 1 80 ? -14.520 9.702 34.025 1.00 57.28 80 THR A O 1
ATOM 596 N N . ALA A 1 81 ? -15.076 8.278 35.664 1.00 59.03 81 ALA A N 1
ATOM 597 C CA . ALA A 1 81 ? -14.444 7.106 35.058 1.00 59.03 81 ALA A CA 1
ATOM 598 C C . ALA A 1 81 ? -15.204 6.639 33.805 1.00 59.03 81 ALA A C 1
ATOM 600 O O . ALA A 1 81 ? -14.580 6.420 32.771 1.00 59.03 81 ALA A O 1
ATOM 601 N N . LEU A 1 82 ? -16.536 6.601 33.869 1.00 54.50 82 LEU A N 1
ATOM 602 C CA . LEU A 1 82 ? -17.438 6.228 32.783 1.00 54.50 82 LEU A CA 1
ATOM 603 C C . LEU A 1 82 ? -17.420 7.272 31.660 1.00 54.50 82 LEU A C 1
ATOM 605 O O . LEU A 1 82 ? -17.312 6.912 30.498 1.00 54.50 82 LEU A O 1
ATOM 609 N N . GLU A 1 83 ? -17.417 8.571 31.973 1.00 54.56 83 GLU A N 1
ATOM 610 C CA . GLU A 1 83 ? -17.196 9.638 30.983 1.00 54.56 83 GLU A CA 1
ATOM 611 C C . GLU A 1 83 ? -15.785 9.551 30.372 1.00 54.56 83 GLU A C 1
ATOM 613 O O . GLU A 1 83 ? -15.595 9.846 29.191 1.00 54.56 83 GLU A O 1
ATOM 618 N N . GLY A 1 84 ? -14.785 9.111 31.141 1.00 60.62 84 GLY A N 1
ATOM 619 C CA . GLY A 1 84 ? -13.437 8.830 30.647 1.00 60.62 84 GLY A CA 1
ATOM 620 C C . GLY A 1 84 ? -13.387 7.644 29.680 1.00 60.62 84 GLY A C 1
ATOM 621 O O . GLY A 1 84 ? -12.729 7.732 28.643 1.00 60.62 84 GLY A O 1
ATOM 622 N N . GLU A 1 85 ? -14.097 6.560 29.985 1.00 56.59 85 GLU A N 1
ATOM 623 C CA . GLU A 1 85 ? -14.209 5.377 29.128 1.00 56.59 85 GLU A CA 1
ATOM 624 C C . GLU A 1 85 ? -15.057 5.645 27.882 1.00 56.59 85 GLU A C 1
ATOM 626 O O . GLU A 1 85 ? -14.612 5.316 26.788 1.00 56.59 85 GLU A O 1
ATOM 631 N N . ILE A 1 86 ? -16.181 6.357 27.998 1.00 56.41 86 ILE A N 1
ATOM 632 C CA . ILE A 1 86 ? -17.009 6.795 26.861 1.00 56.41 86 ILE A CA 1
ATOM 633 C C . ILE A 1 86 ? -16.204 7.694 25.913 1.00 56.41 86 ILE A C 1
ATOM 635 O O . ILE A 1 86 ? -16.289 7.555 24.696 1.00 56.41 86 ILE A O 1
ATOM 639 N N . ASN A 1 87 ? -15.371 8.601 26.433 1.00 59.47 87 ASN A N 1
ATOM 640 C CA . ASN A 1 87 ? -14.517 9.435 25.583 1.00 59.47 87 ASN A CA 1
ATOM 641 C C . ASN A 1 87 ? -13.391 8.637 24.906 1.00 59.47 87 ASN A C 1
ATOM 643 O O . ASN A 1 87 ? -13.015 8.950 23.774 1.00 59.47 87 ASN A O 1
ATOM 647 N N . ARG A 1 88 ? -12.860 7.596 25.560 1.00 61.34 88 ARG A N 1
ATOM 648 C CA . ARG A 1 88 ? -11.892 6.670 24.946 1.00 61.34 88 ARG A CA 1
ATOM 649 C C . ARG A 1 88 ? -12.547 5.787 23.885 1.00 61.34 88 ARG A C 1
ATOM 651 O O . ARG A 1 88 ? -11.954 5.618 22.828 1.00 61.34 88 ARG A O 1
ATOM 658 N N . ALA A 1 89 ? -13.763 5.305 24.130 1.00 51.72 89 ALA A N 1
ATOM 659 C CA . ALA A 1 89 ? -14.556 4.546 23.169 1.00 51.72 89 ALA A CA 1
ATOM 660 C C . ALA A 1 89 ? -14.900 5.406 21.946 1.00 51.72 89 ALA A C 1
ATOM 662 O O . ALA A 1 89 ? -14.517 5.059 20.842 1.00 51.72 89 ALA A O 1
ATOM 663 N N . ASN A 1 90 ? -15.434 6.617 22.136 1.00 54.53 90 ASN A N 1
ATOM 664 C CA . ASN A 1 90 ? -15.727 7.535 21.027 1.00 54.53 90 ASN A CA 1
ATOM 665 C C . ASN A 1 90 ? -14.476 7.933 20.224 1.00 54.53 90 ASN A C 1
ATOM 667 O O . ASN A 1 90 ? -14.538 8.126 19.009 1.00 54.53 90 ASN A O 1
ATOM 671 N N . THR A 1 91 ? -13.319 8.079 20.880 1.00 60.44 91 THR A N 1
ATOM 672 C CA . THR A 1 91 ? -12.064 8.332 20.156 1.00 60.44 91 THR A CA 1
ATOM 673 C C . THR A 1 91 ? -11.554 7.088 19.437 1.00 60.44 91 THR A C 1
ATOM 675 O O . THR A 1 91 ? -11.025 7.236 18.336 1.00 60.44 91 THR A O 1
ATOM 678 N N . ALA A 1 92 ? -11.738 5.890 19.993 1.00 52.81 92 ALA A N 1
ATOM 679 C CA . ALA A 1 92 ? -11.455 4.629 19.314 1.00 52.81 92 ALA A CA 1
ATOM 680 C C . ALA A 1 92 ? -12.384 4.425 18.108 1.00 52.81 92 ALA A C 1
ATOM 682 O O . ALA A 1 92 ? -11.875 4.194 17.020 1.00 52.81 92 ALA A O 1
ATOM 683 N N . ASP A 1 93 ? -13.688 4.665 18.239 1.00 53.75 93 ASP A N 1
ATOM 684 C CA . ASP A 1 93 ? -14.668 4.587 17.148 1.00 53.75 93 ASP A CA 1
ATOM 685 C C . ASP A 1 93 ? -14.378 5.606 16.045 1.00 53.75 93 ASP A C 1
ATOM 687 O O . ASP A 1 93 ? -14.452 5.289 14.861 1.00 53.75 93 ASP A O 1
ATOM 691 N N . SER A 1 94 ? -13.967 6.829 16.403 1.00 59.22 94 SER A N 1
ATOM 692 C CA . SER A 1 94 ? -13.557 7.827 15.406 1.00 59.22 94 SER A CA 1
ATOM 693 C C . SER A 1 94 ? -12.292 7.413 14.644 1.00 59.22 94 SER A C 1
ATOM 695 O O . SER A 1 94 ? -12.156 7.712 13.457 1.00 59.22 94 SER A O 1
ATOM 697 N N . LYS A 1 95 ? -11.373 6.702 15.310 1.00 66.50 95 LYS A N 1
ATOM 698 C CA . LYS A 1 95 ? -10.160 6.159 14.688 1.00 66.50 95 LYS A CA 1
ATOM 699 C C . LYS A 1 95 ? -10.475 4.923 13.853 1.00 66.50 95 LYS A C 1
ATOM 701 O O . LYS A 1 95 ? -9.923 4.810 12.768 1.00 66.50 95 LYS A O 1
ATOM 706 N N . LEU A 1 96 ? -11.388 4.066 14.307 1.00 62.62 96 LEU A N 1
ATOM 707 C CA . LEU A 1 96 ? -11.874 2.894 13.581 1.00 62.62 96 LEU A CA 1
ATOM 708 C C . LEU A 1 96 ? -12.621 3.321 12.310 1.00 62.62 96 LEU A C 1
ATOM 710 O O . LEU A 1 96 ? -12.370 2.797 11.234 1.00 62.62 96 LEU A O 1
ATOM 714 N N . ALA A 1 97 ? -13.466 4.351 12.396 1.00 59.78 97 ALA A N 1
ATOM 715 C CA . ALA A 1 97 ? -14.134 4.943 11.240 1.00 59.78 97 ALA A CA 1
ATOM 716 C C . ALA A 1 97 ? -13.133 5.553 10.244 1.00 59.78 97 ALA A C 1
ATOM 718 O O . ALA A 1 97 ? -13.275 5.364 9.037 1.00 59.78 97 ALA A O 1
ATOM 719 N N . ALA A 1 98 ? -12.095 6.241 10.735 1.00 63.00 98 ALA A N 1
ATOM 720 C CA . ALA A 1 98 ? -11.029 6.773 9.889 1.00 63.00 98 ALA A CA 1
ATOM 721 C C . ALA A 1 98 ? -10.174 5.662 9.250 1.00 63.00 98 ALA A C 1
ATOM 723 O O . ALA A 1 98 ? -9.800 5.776 8.083 1.00 63.00 98 ALA A O 1
ATOM 724 N N . ALA A 1 99 ? -9.894 4.580 9.982 1.00 54.12 99 ALA A N 1
ATOM 725 C CA . ALA A 1 99 ? -9.193 3.404 9.473 1.00 54.12 99 ALA A CA 1
ATOM 726 C C . ALA A 1 99 ? -10.026 2.688 8.401 1.00 54.12 99 ALA A C 1
ATOM 728 O O . ALA A 1 99 ? -9.522 2.434 7.312 1.00 54.12 99 ALA A O 1
ATOM 729 N N . ASN A 1 100 ? -11.324 2.486 8.640 1.00 54.06 100 ASN A N 1
ATOM 730 C CA . ASN A 1 100 ? -12.253 1.887 7.681 1.00 54.06 100 ASN A CA 1
ATOM 731 C C . ASN A 1 100 ? -12.404 2.726 6.410 1.00 54.06 100 ASN A C 1
ATOM 733 O O . ASN A 1 100 ? -12.421 2.182 5.308 1.00 54.06 100 ASN A O 1
ATOM 737 N N . GLN A 1 101 ? -12.445 4.054 6.532 1.00 68.12 101 GLN A N 1
ATOM 738 C CA . GLN A 1 101 ? -12.444 4.936 5.367 1.00 68.12 101 GLN A CA 1
ATOM 739 C C . GLN A 1 101 ? -11.151 4.787 4.553 1.00 68.12 101 GLN A C 1
ATOM 741 O O . GLN A 1 101 ? -11.198 4.707 3.326 1.00 68.12 101 GLN A O 1
ATOM 746 N N . LYS A 1 102 ? -10.010 4.660 5.235 1.00 67.44 102 LYS A N 1
ATOM 747 C CA . LYS A 1 102 ? -8.712 4.450 4.592 1.00 67.44 102 LYS A CA 1
ATOM 748 C C . LYS A 1 102 ? -8.590 3.066 3.949 1.00 67.44 102 LYS A C 1
ATOM 750 O O . LYS A 1 102 ? -8.016 2.951 2.876 1.00 67.44 102 LYS A O 1
ATOM 755 N N . ILE A 1 103 ? -9.186 2.032 4.542 1.00 62.97 103 ILE A N 1
ATOM 756 C CA . ILE A 1 103 ? -9.288 0.686 3.954 1.00 62.97 103 ILE A CA 1
ATOM 757 C C . ILE A 1 103 ? -10.130 0.711 2.676 1.00 62.97 103 ILE A C 1
ATOM 759 O O . ILE A 1 103 ? -9.778 0.042 1.708 1.00 62.97 103 ILE A O 1
ATOM 763 N N . VAL A 1 104 ? -11.223 1.479 2.639 1.00 70.75 104 VAL A N 1
ATOM 764 C CA . VAL A 1 104 ? -12.046 1.632 1.427 1.00 70.75 104 VAL A CA 1
ATOM 765 C C . VAL A 1 104 ? -11.277 2.359 0.324 1.00 70.75 104 VAL A C 1
ATOM 767 O O . VAL A 1 104 ? -11.313 1.915 -0.822 1.00 70.75 104 VAL A O 1
ATOM 770 N N . GLU A 1 105 ? -10.554 3.430 0.660 1.00 70.62 105 GLU A N 1
ATOM 771 C CA . GLU A 1 105 ? -9.684 4.139 -0.289 1.00 70.62 105 GLU A CA 1
ATOM 772 C C . GLU A 1 105 ? -8.581 3.217 -0.829 1.00 70.62 105 GLU A C 1
ATOM 774 O O . GLU A 1 105 ? -8.438 3.087 -2.041 1.00 70.62 105 GLU A O 1
ATOM 779 N N . LEU A 1 106 ? -7.890 2.485 0.048 1.00 65.75 106 LEU A N 1
ATOM 780 C CA . LEU A 1 106 ? -6.836 1.542 -0.337 1.00 65.75 106 LEU A CA 1
ATOM 781 C C . LEU A 1 106 ? -7.370 0.337 -1.125 1.00 65.75 106 LEU A C 1
ATOM 783 O O . LEU A 1 106 ? -6.694 -0.140 -2.032 1.00 65.75 106 LEU A O 1
ATOM 787 N N . LYS A 1 107 ? -8.583 -0.160 -0.833 1.00 65.88 107 LYS A N 1
ATOM 788 C CA . LYS A 1 107 ? -9.243 -1.198 -1.650 1.00 65.88 107 LYS A CA 1
ATOM 789 C C . LYS A 1 107 ? -9.564 -0.666 -3.048 1.00 65.88 107 LYS A C 1
ATOM 791 O O . LYS A 1 107 ? -9.302 -1.363 -4.021 1.00 65.88 107 LYS A O 1
ATOM 796 N N . ALA A 1 108 ? -10.062 0.565 -3.164 1.00 72.81 108 ALA A N 1
ATOM 797 C CA . ALA A 1 108 ? -10.342 1.180 -4.461 1.00 72.81 108 ALA A CA 1
ATOM 798 C C . ALA A 1 108 ? -9.062 1.427 -5.280 1.00 72.81 108 ALA A C 1
ATOM 800 O O . ALA A 1 108 ? -9.049 1.210 -6.490 1.00 72.81 108 ALA A O 1
ATOM 801 N N . GLU A 1 109 ? -7.981 1.838 -4.620 1.00 73.31 109 GLU A N 1
ATOM 802 C CA . GLU A 1 109 ? -6.673 2.056 -5.242 1.00 73.31 109 GLU A CA 1
ATOM 803 C C . GLU A 1 109 ? -6.020 0.727 -5.657 1.00 73.31 109 GLU A C 1
ATOM 805 O O . GLU A 1 109 ? -5.513 0.603 -6.771 1.00 73.31 109 GLU A O 1
ATOM 810 N N . LYS A 1 110 ? -6.148 -0.317 -4.824 1.00 66.81 110 LYS A N 1
ATOM 811 C CA . LYS A 1 110 ? -5.765 -1.694 -5.166 1.00 66.81 110 LYS A CA 1
ATOM 812 C C . LYS A 1 110 ? -6.536 -2.208 -6.379 1.00 66.81 110 LYS A C 1
ATOM 814 O O . LYS A 1 110 ? -5.922 -2.793 -7.261 1.00 66.81 110 LYS A O 1
ATOM 819 N N . ASP A 1 111 ? -7.851 -2.019 -6.435 1.00 67.31 111 ASP A N 1
ATOM 820 C CA . ASP A 1 111 ? -8.673 -2.488 -7.556 1.00 67.31 111 ASP A CA 1
ATOM 821 C C . ASP A 1 111 ? -8.342 -1.726 -8.853 1.00 67.31 111 ASP A C 1
ATOM 823 O O . ASP A 1 111 ? -8.328 -2.315 -9.938 1.00 67.31 111 ASP A O 1
ATOM 827 N N . ALA A 1 112 ? -8.002 -0.436 -8.753 1.00 69.94 112 ALA A N 1
ATOM 828 C CA . ALA A 1 112 ? -7.515 0.359 -9.879 1.00 69.94 112 ALA A CA 1
ATOM 829 C C . ALA A 1 112 ? -6.161 -0.156 -10.395 1.00 69.94 112 ALA A C 1
ATOM 831 O O . ALA A 1 112 ? -6.043 -0.458 -11.584 1.00 69.94 112 ALA A O 1
ATOM 832 N N . LEU A 1 113 ? -5.189 -0.362 -9.500 1.00 66.81 113 LEU A N 1
ATOM 833 C CA . LEU A 1 113 ? -3.884 -0.945 -9.832 1.00 66.81 113 LEU A CA 1
ATOM 834 C C . LEU A 1 113 ? -4.013 -2.382 -10.349 1.00 66.81 113 LEU A C 1
ATOM 836 O O . LEU A 1 113 ? -3.298 -2.777 -11.261 1.00 66.81 113 LEU A O 1
ATOM 840 N N . GLN A 1 114 ? -4.949 -3.171 -9.821 1.00 57.66 114 GLN A N 1
ATOM 841 C CA . GLN A 1 114 ? -5.231 -4.523 -10.298 1.00 57.66 114 GLN A CA 1
ATOM 842 C C . GLN A 1 114 ? -5.773 -4.501 -11.730 1.00 57.66 114 GLN A C 1
ATOM 844 O O . GLN A 1 114 ? -5.350 -5.308 -12.549 1.00 57.66 114 GLN A O 1
ATOM 849 N N . THR A 1 115 ? -6.650 -3.549 -12.052 1.00 67.62 115 THR A N 1
ATOM 850 C CA . THR A 1 115 ? -7.174 -3.367 -13.413 1.00 67.62 115 THR A CA 1
ATOM 851 C C . THR A 1 115 ? -6.072 -2.916 -14.379 1.00 67.62 115 THR A C 1
ATOM 853 O O . THR A 1 115 ? -6.038 -3.344 -15.532 1.00 67.62 115 THR A O 1
ATOM 856 N N . GLU A 1 116 ? -5.143 -2.086 -13.904 1.00 65.56 116 GLU A N 1
ATOM 857 C CA . GLU A 1 116 ? -3.988 -1.617 -14.672 1.00 65.56 116 GLU A CA 1
ATOM 858 C C . GLU A 1 116 ? -2.980 -2.756 -14.919 1.00 65.56 116 GLU A C 1
ATOM 860 O O . GLU A 1 116 ? -2.567 -2.972 -16.058 1.00 65.56 116 GLU A O 1
ATOM 865 N N . ILE A 1 117 ? -2.710 -3.587 -13.905 1.00 54.22 117 ILE A N 1
ATOM 866 C CA . ILE A 1 117 ? -1.904 -4.816 -14.005 1.00 54.22 117 ILE A CA 1
ATOM 867 C C . ILE A 1 117 ? -2.558 -5.842 -14.942 1.00 54.22 117 ILE A C 1
ATOM 869 O O . ILE A 1 117 ? -1.887 -6.423 -15.793 1.00 54.22 117 ILE A O 1
ATOM 873 N N . ASP A 1 118 ? -3.871 -6.050 -14.843 1.00 59.16 118 ASP A N 1
ATOM 874 C CA . ASP A 1 118 ? -4.601 -6.972 -15.721 1.00 59.16 118 ASP A CA 1
ATOM 875 C C . ASP A 1 118 ? -4.597 -6.483 -17.183 1.00 59.16 118 ASP A C 1
ATOM 877 O O . ASP A 1 118 ? -4.636 -7.296 -18.108 1.00 59.16 118 ASP A O 1
ATOM 881 N N . SER A 1 119 ? -4.483 -5.167 -17.406 1.00 54.06 119 SER A N 1
ATOM 882 C CA . SER A 1 119 ? -4.303 -4.577 -18.739 1.00 54.06 119 SER A CA 1
ATOM 883 C C . SER A 1 119 ? -2.853 -4.616 -19.247 1.00 54.06 119 SER A C 1
ATOM 885 O O . SER A 1 119 ? -2.642 -4.689 -20.459 1.00 54.06 119 SER A O 1
ATOM 887 N N . ALA A 1 120 ? -1.868 -4.641 -18.342 1.00 53.19 120 ALA A N 1
ATOM 888 C CA . ALA A 1 120 ? -0.447 -4.813 -18.651 1.00 53.19 120 ALA A CA 1
ATOM 889 C C . ALA A 1 120 ? -0.072 -6.285 -18.939 1.00 53.19 120 ALA A C 1
ATOM 891 O O . ALA A 1 120 ? 0.858 -6.554 -19.694 1.00 53.19 120 ALA A O 1
ATOM 892 N N . ASN A 1 121 ? -0.852 -7.249 -18.435 1.00 45.50 121 ASN A N 1
ATOM 893 C CA . ASN A 1 121 ? -0.639 -8.699 -18.580 1.00 45.50 121 ASN A CA 1
ATOM 894 C C . ASN A 1 121 ? -0.929 -9.286 -19.982 1.00 45.50 121 ASN A C 1
ATOM 896 O O . ASN A 1 121 ? -1.130 -10.496 -20.125 1.00 45.50 121 ASN A O 1
ATOM 900 N N . LEU A 1 122 ? -0.935 -8.466 -21.038 1.00 47.38 122 LEU A N 1
ATOM 901 C CA . LEU A 1 122 ? -1.014 -8.955 -22.419 1.00 47.38 122 LEU A CA 1
ATOM 902 C C . LEU A 1 122 ? 0.348 -9.310 -23.035 1.00 47.38 122 LEU A C 1
ATOM 904 O O . LEU A 1 122 ? 0.348 -9.905 -24.112 1.00 47.38 122 LEU A O 1
ATOM 908 N N . ASP A 1 123 ? 1.482 -9.037 -22.380 1.00 40.75 123 ASP A N 1
ATOM 909 C CA . ASP A 1 123 ? 2.784 -9.494 -22.886 1.00 40.75 123 ASP A CA 1
ATOM 910 C C . ASP A 1 123 ? 3.856 -9.602 -21.776 1.00 40.75 123 ASP A C 1
ATOM 912 O O . ASP A 1 123 ? 4.350 -8.597 -21.282 1.00 40.75 123 ASP A O 1
ATOM 916 N N . GLY A 1 124 ? 4.248 -10.832 -21.407 1.00 37.97 124 GLY A N 1
ATOM 917 C CA . GLY A 1 124 ? 5.575 -11.110 -20.827 1.00 37.97 124 GLY A CA 1
ATOM 918 C C . GLY A 1 124 ? 5.674 -11.671 -19.392 1.00 37.97 124 GLY A C 1
ATOM 919 O O . GLY A 1 124 ? 5.266 -11.045 -18.426 1.00 37.97 124 GLY A O 1
ATOM 920 N N . GLY A 1 125 ? 6.370 -12.816 -19.263 1.00 39.69 125 GLY A N 1
ATOM 921 C CA . GLY A 1 125 ? 7.259 -13.130 -18.122 1.00 39.69 125 GLY A CA 1
ATOM 922 C C . GLY A 1 125 ? 6.719 -14.014 -16.984 1.00 39.69 125 GLY A C 1
ATOM 923 O O . GLY A 1 125 ? 6.174 -13.524 -16.007 1.00 39.69 125 GLY A O 1
ATOM 924 N N . ALA A 1 126 ? 6.961 -15.330 -17.050 1.00 47.19 126 ALA A N 1
ATOM 925 C CA . ALA A 1 126 ? 6.378 -16.343 -16.157 1.00 47.19 126 ALA A CA 1
ATOM 926 C C . ALA A 1 126 ? 7.007 -16.511 -14.748 1.00 47.19 126 ALA A C 1
ATOM 928 O O . ALA A 1 126 ? 6.452 -17.273 -13.961 1.00 47.19 126 ALA A O 1
ATOM 929 N N . ASP A 1 127 ? 8.105 -15.828 -14.395 1.00 48.72 127 ASP A N 1
ATOM 930 C CA . ASP A 1 127 ? 8.835 -16.115 -13.137 1.00 48.72 127 ASP A CA 1
ATOM 931 C C . ASP A 1 127 ? 8.576 -15.123 -11.982 1.00 48.72 127 ASP A C 1
ATOM 933 O O . ASP A 1 127 ? 8.595 -15.530 -10.825 1.00 48.72 127 ASP A O 1
ATOM 937 N N . MET A 1 128 ? 8.198 -13.865 -12.245 1.00 48.81 128 MET A N 1
ATOM 938 C CA . MET A 1 128 ? 7.827 -12.894 -11.187 1.00 48.81 128 MET A CA 1
ATOM 939 C C . MET A 1 128 ? 6.409 -13.134 -10.624 1.00 48.81 128 MET A C 1
ATOM 941 O O . MET A 1 128 ? 6.007 -12.605 -9.588 1.00 48.81 128 MET A O 1
ATOM 945 N N . HIS A 1 129 ? 5.639 -13.974 -11.319 1.00 50.56 129 HIS A N 1
ATOM 946 C CA . HIS A 1 129 ? 4.236 -14.255 -11.043 1.00 50.56 129 HIS A CA 1
ATOM 947 C C . HIS A 1 129 ? 4.031 -15.161 -9.819 1.00 50.56 129 HIS A C 1
ATOM 949 O O . HIS A 1 129 ? 2.976 -15.102 -9.185 1.00 50.56 129 HIS A O 1
ATOM 955 N N . ALA A 1 130 ? 5.025 -15.990 -9.481 1.00 51.81 130 ALA A N 1
ATOM 956 C CA . ALA A 1 130 ? 4.935 -16.9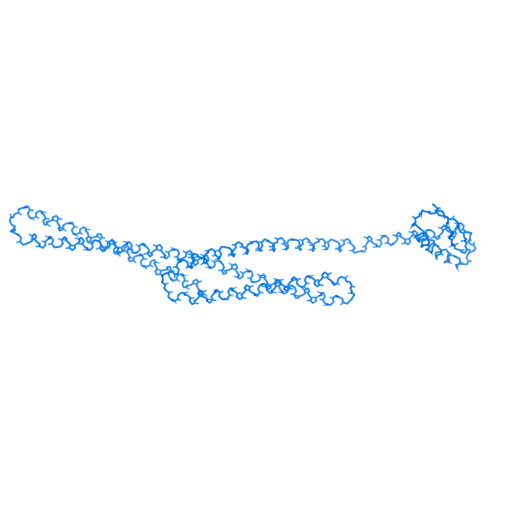45 -8.380 1.00 51.81 130 ALA A CA 1
ATOM 957 C C . ALA A 1 130 ? 5.065 -16.257 -7.012 1.00 51.81 130 ALA A C 1
ATOM 959 O O . ALA A 1 130 ? 4.269 -16.527 -6.113 1.00 51.81 130 ALA A O 1
ATOM 960 N N . GLU A 1 131 ? 5.998 -15.316 -6.864 1.00 49.50 131 GLU A N 1
ATOM 961 C CA . GLU A 1 131 ? 6.226 -14.600 -5.601 1.00 49.50 131 GLU A CA 1
ATOM 962 C C . GLU A 1 131 ? 5.116 -13.577 -5.322 1.00 49.50 131 GLU A C 1
ATOM 964 O O . GLU A 1 131 ? 4.528 -13.595 -4.240 1.00 49.50 131 GLU A O 1
ATOM 969 N N . LEU A 1 132 ? 4.694 -12.800 -6.329 1.00 55.03 132 LEU A N 1
ATOM 970 C CA . LEU A 1 132 ? 3.541 -11.889 -6.222 1.00 55.03 132 LEU A CA 1
ATOM 971 C C . LEU A 1 132 ? 2.213 -12.625 -5.974 1.00 55.03 132 LEU A C 1
ATOM 973 O O . LEU A 1 132 ? 1.351 -12.120 -5.254 1.00 55.03 132 LEU A O 1
ATOM 977 N N . SER A 1 13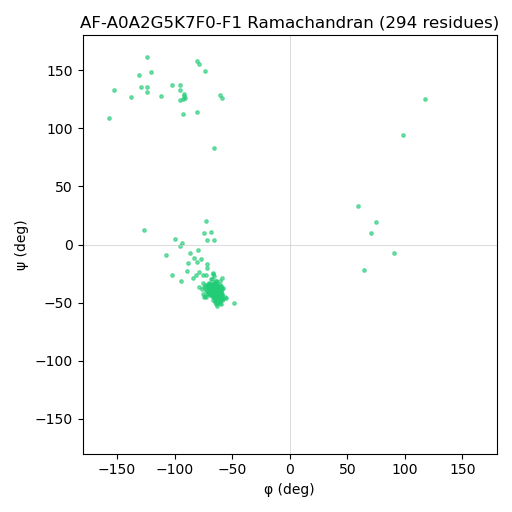3 ? 2.034 -13.832 -6.527 1.00 56.97 133 SER A N 1
ATOM 978 C CA . SER A 1 133 ? 0.876 -14.685 -6.216 1.00 56.97 133 SER A CA 1
ATOM 979 C C . SER A 1 133 ? 0.909 -15.189 -4.775 1.00 56.97 133 SER A C 1
ATOM 981 O O . SER A 1 133 ? -0.148 -15.332 -4.158 1.00 56.97 133 SER A O 1
ATOM 983 N N . THR A 1 134 ? 2.099 -15.473 -4.246 1.00 66.31 134 THR A N 1
ATOM 984 C CA . THR A 1 134 ? 2.267 -15.967 -2.875 1.00 66.31 134 THR A CA 1
ATOM 985 C C . THR A 1 134 ? 2.008 -14.840 -1.875 1.00 66.31 134 THR A C 1
ATOM 987 O O . THR A 1 134 ? 1.196 -15.013 -0.967 1.00 66.31 134 THR A O 1
ATOM 990 N N . ALA A 1 135 ? 2.567 -13.650 -2.119 1.00 64.00 135 ALA A N 1
ATOM 991 C CA . ALA A 1 135 ? 2.306 -12.452 -1.323 1.00 64.00 135 ALA A CA 1
ATOM 992 C C . ALA A 1 135 ? 0.823 -12.032 -1.364 1.00 64.00 135 ALA A C 1
ATOM 994 O O . ALA A 1 135 ? 0.238 -11.716 -0.327 1.00 64.00 135 ALA A O 1
ATOM 995 N N . ARG A 1 136 ? 0.162 -12.098 -2.534 1.00 68.94 136 ARG A N 1
ATOM 996 C CA . ARG A 1 136 ? -1.288 -11.832 -2.653 1.00 68.94 136 ARG A CA 1
ATOM 997 C C . ARG A 1 136 ? -2.134 -12.815 -1.843 1.00 68.94 136 ARG A C 1
ATOM 999 O O . ARG A 1 136 ? -3.062 -12.378 -1.165 1.00 68.94 136 ARG A O 1
ATOM 1006 N N . ALA A 1 137 ? -1.806 -14.107 -1.881 1.00 67.38 137 ALA A N 1
ATOM 1007 C CA . ALA A 1 137 ? -2.511 -15.123 -1.099 1.00 67.38 137 ALA A CA 1
ATOM 1008 C C . ALA A 1 137 ? -2.325 -14.914 0.414 1.00 67.38 137 ALA A C 1
ATOM 1010 O O . ALA A 1 137 ? -3.257 -15.114 1.193 1.00 67.38 137 ALA A O 1
ATOM 1011 N N . GLU A 1 138 ? -1.139 -14.477 0.839 1.00 73.88 138 GLU A N 1
ATOM 1012 C CA . GLU A 1 138 ? -0.848 -14.203 2.246 1.00 73.88 138 GLU A CA 1
ATOM 1013 C C . GLU A 1 138 ? -1.579 -12.948 2.756 1.00 73.88 138 GLU A C 1
ATOM 1015 O O . GLU A 1 138 ? -2.171 -12.984 3.837 1.00 73.88 138 GLU A O 1
ATOM 1020 N N . ILE A 1 139 ? -1.658 -11.886 1.944 1.00 66.50 139 ILE A N 1
ATOM 1021 C CA . ILE A 1 139 ? -2.461 -10.684 2.236 1.00 66.50 139 ILE A CA 1
ATOM 1022 C C . ILE A 1 139 ? -3.953 -11.025 2.345 1.00 66.50 139 ILE A C 1
ATOM 1024 O O . ILE A 1 139 ? -4.622 -10.564 3.271 1.00 66.50 139 ILE A O 1
ATOM 1028 N N . GLU A 1 140 ? -4.491 -11.839 1.437 1.00 73.06 140 GLU A N 1
ATOM 1029 C CA . GLU A 1 140 ? -5.899 -12.261 1.473 1.00 73.06 140 GLU A CA 1
ATOM 1030 C C . GLU A 1 140 ? -6.209 -13.073 2.741 1.00 73.06 140 GLU A C 1
ATOM 1032 O O . GLU A 1 140 ? -7.216 -12.845 3.415 1.00 73.06 140 GLU A O 1
ATOM 1037 N N . MET A 1 141 ? -5.287 -13.951 3.138 1.00 69.62 141 MET A N 1
ATOM 1038 C CA . MET A 1 141 ? -5.399 -14.736 4.366 1.00 69.62 141 MET A CA 1
ATOM 1039 C C . MET A 1 141 ? -5.347 -13.864 5.631 1.00 69.62 141 MET A C 1
ATOM 1041 O O . MET A 1 141 ? -6.080 -14.121 6.588 1.00 69.62 141 MET A O 1
ATOM 1045 N N . LEU A 1 142 ? -4.487 -12.841 5.654 1.00 69.00 142 LEU A N 1
ATOM 1046 C CA . LEU A 1 142 ? -4.402 -11.883 6.761 1.00 69.00 142 LEU A CA 1
ATOM 1047 C C . LEU A 1 142 ? -5.639 -10.984 6.826 1.00 69.00 142 LEU A C 1
ATOM 1049 O O . LEU A 1 142 ? -6.154 -10.752 7.916 1.00 69.00 142 LEU A O 1
ATOM 1053 N N . THR A 1 143 ? -6.168 -10.566 5.675 1.00 77.75 143 THR A N 1
ATOM 1054 C CA . THR A 1 143 ? -7.407 -9.777 5.587 1.00 77.75 143 THR A CA 1
ATOM 1055 C C . THR A 1 143 ? -8.595 -10.569 6.140 1.00 77.75 143 THR A C 1
ATOM 1057 O O . THR A 1 143 ? -9.352 -10.050 6.951 1.00 77.75 143 THR A O 1
ATOM 1060 N N . GLY A 1 144 ? -8.709 -11.860 5.811 1.00 77.44 144 GLY A N 1
ATOM 1061 C CA . GLY A 1 144 ? -9.755 -12.713 6.385 1.00 77.44 144 GLY A CA 1
ATOM 1062 C C . GLY A 1 144 ? -9.619 -12.923 7.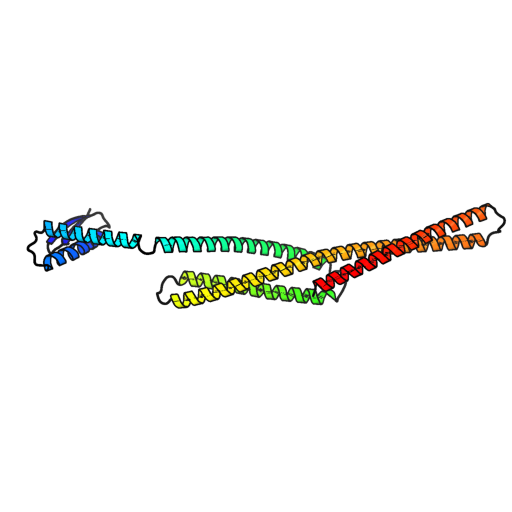901 1.00 77.44 144 GLY A C 1
ATOM 1063 O O . GLY A 1 144 ? -10.620 -13.014 8.608 1.00 77.44 144 GLY A O 1
ATOM 1064 N N . LYS A 1 145 ? -8.388 -12.973 8.432 1.00 72.19 145 LYS A N 1
ATOM 1065 C CA . LYS A 1 145 ? -8.153 -13.025 9.889 1.00 72.19 145 LYS A CA 1
ATOM 1066 C C . LYS A 1 145 ? -8.520 -11.711 10.581 1.00 72.19 145 LYS A C 1
ATOM 1068 O O . LYS A 1 145 ? -9.026 -11.760 11.698 1.00 72.19 145 LYS A O 1
ATOM 1073 N N . LEU A 1 146 ? -8.278 -10.578 9.923 1.00 67.06 146 LEU A N 1
ATOM 1074 C CA . LEU A 1 146 ? -8.648 -9.248 10.401 1.00 67.06 146 LEU A CA 1
ATOM 1075 C C . LEU A 1 146 ? -10.170 -9.114 10.517 1.00 67.06 146 LEU A C 1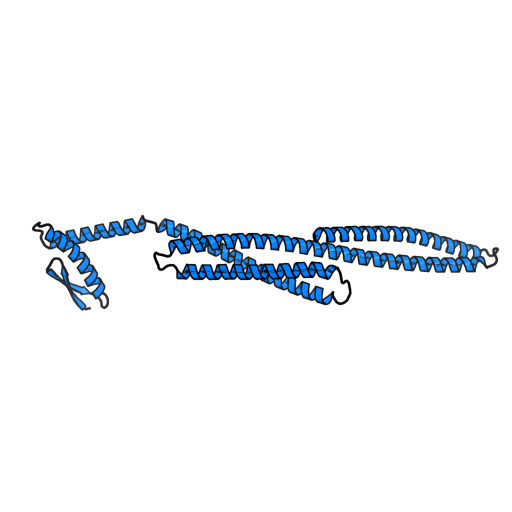
ATOM 1077 O O . LEU A 1 146 ? -10.671 -8.840 11.601 1.00 67.06 146 LEU A O 1
ATOM 1081 N N . GLU A 1 147 ? -10.897 -9.432 9.443 1.00 74.44 147 GLU A N 1
ATOM 1082 C CA . GLU A 1 147 ? -12.368 -9.392 9.417 1.00 74.44 147 GLU A CA 1
ATOM 1083 C C . GLU A 1 147 ? -12.977 -10.332 10.479 1.00 74.44 147 GLU A C 1
ATOM 1085 O O . GLU A 1 147 ? -13.964 -10.001 11.137 1.00 74.44 147 GLU A O 1
ATOM 1090 N N . ALA A 1 148 ? -12.359 -11.496 10.716 1.00 70.94 148 ALA A N 1
ATOM 1091 C CA . ALA A 1 148 ? -12.780 -12.410 11.778 1.00 70.94 148 ALA A CA 1
ATOM 1092 C C . ALA A 1 148 ? -12.527 -11.854 13.194 1.00 70.94 148 ALA A C 1
ATOM 1094 O O . ALA A 1 148 ? -13.334 -12.096 14.095 1.00 70.94 148 ALA A O 1
ATOM 1095 N N . ALA A 1 149 ? -11.424 -11.131 13.402 1.00 63.34 149 ALA A N 1
ATOM 1096 C CA . ALA A 1 149 ? -11.111 -10.489 14.677 1.00 63.34 149 ALA A CA 1
ATOM 1097 C C . ALA A 1 149 ? -12.042 -9.298 14.952 1.00 63.34 149 ALA A C 1
ATOM 1099 O O . ALA A 1 149 ? -12.551 -9.178 16.064 1.00 63.34 149 ALA A O 1
ATOM 1100 N N . GLU A 1 150 ? -12.329 -8.476 13.941 1.00 66.25 150 GLU A N 1
ATOM 1101 C CA . GLU A 1 150 ? -13.297 -7.372 14.022 1.00 66.25 150 GLU A CA 1
ATOM 1102 C C . GLU A 1 150 ? -14.693 -7.881 14.394 1.00 66.25 150 GLU A C 1
ATOM 1104 O O . GLU A 1 150 ? -15.301 -7.397 15.348 1.00 66.25 150 GLU A O 1
ATOM 1109 N N . HIS A 1 151 ? -15.160 -8.937 13.724 1.00 74.06 151 HIS A N 1
ATOM 1110 C CA . HIS A 1 151 ? -16.441 -9.561 14.048 1.00 74.06 151 HIS A CA 1
ATOM 1111 C C . HIS A 1 151 ? -16.454 -10.171 15.462 1.00 74.06 151 HIS A C 1
ATOM 1113 O O . HIS A 1 151 ? -17.476 -10.154 16.145 1.00 74.06 151 HIS A O 1
ATOM 1119 N N . ALA A 1 152 ? -15.332 -10.721 15.941 1.00 67.50 152 ALA A N 1
ATOM 1120 C CA . ALA A 1 152 ? -15.234 -11.223 17.313 1.00 67.50 152 ALA A CA 1
ATOM 1121 C C . ALA A 1 152 ? -15.311 -10.091 18.354 1.00 67.50 152 ALA A C 1
ATOM 1123 O O . ALA A 1 152 ? -15.927 -10.276 19.406 1.00 67.50 152 ALA A O 1
ATOM 1124 N N . VAL A 1 153 ? -14.729 -8.926 18.051 1.00 67.19 153 VAL A N 1
ATOM 1125 C CA . VAL A 1 153 ? -14.813 -7.716 18.882 1.00 67.19 153 VAL A CA 1
ATOM 1126 C C . VAL A 1 153 ? -16.249 -7.194 18.945 1.00 67.19 153 VAL A C 1
ATOM 1128 O O . VAL A 1 153 ? -16.745 -6.944 20.043 1.00 67.19 153 VAL A O 1
ATOM 1131 N N . GLU A 1 154 ? -16.942 -7.110 17.809 1.00 75.31 154 GLU A N 1
ATOM 1132 C CA . GLU A 1 154 ? -18.347 -6.679 17.738 1.00 75.31 154 GLU A CA 1
ATOM 1133 C C . GLU A 1 154 ? -19.259 -7.597 18.573 1.00 75.31 154 GLU A C 1
ATOM 1135 O O . GLU A 1 154 ? -20.045 -7.142 19.406 1.00 75.31 154 GLU A O 1
ATOM 1140 N N . LEU A 1 155 ? -19.070 -8.914 18.458 1.00 71.00 155 LEU A N 1
ATOM 1141 C CA . LEU A 1 155 ? -19.846 -9.908 19.208 1.00 71.00 155 LEU A CA 1
ATOM 1142 C C . LEU A 1 155 ? -19.548 -9.878 20.720 1.00 71.00 155 LEU A C 1
ATOM 1144 O O . LEU A 1 155 ? -20.416 -10.198 21.539 1.00 71.00 155 LEU A O 1
ATOM 1148 N N . ALA A 1 156 ? -18.328 -9.499 21.109 1.00 63.44 156 ALA A N 1
ATOM 1149 C CA . ALA A 1 156 ? -17.959 -9.269 22.504 1.00 63.44 156 ALA A CA 1
ATOM 1150 C C . ALA A 1 156 ? -18.575 -7.971 23.056 1.00 63.44 156 ALA A C 1
ATOM 1152 O O . ALA A 1 156 ? -19.018 -7.958 24.207 1.00 63.44 156 ALA A O 1
ATOM 1153 N N . GLN A 1 157 ? -18.666 -6.914 22.242 1.00 65.38 157 GLN A N 1
ATOM 1154 C CA . GLN A 1 157 ? -19.328 -5.655 22.602 1.00 65.38 157 GLN A CA 1
ATOM 1155 C C . GLN A 1 157 ? -20.841 -5.840 22.797 1.00 65.38 157 GLN A C 1
ATOM 1157 O O . GLN A 1 157 ? -21.368 -5.430 23.830 1.00 65.38 157 GLN A O 1
ATOM 1162 N N . GLU A 1 158 ? -21.530 -6.549 21.897 1.00 70.12 158 GLU A N 1
ATOM 1163 C CA . GLU A 1 158 ? -22.964 -6.858 22.062 1.00 70.12 158 GLU A CA 1
ATOM 1164 C C . GLU A 1 158 ? -23.242 -7.707 23.317 1.00 70.12 158 GLU A C 1
ATOM 1166 O O . GLU A 1 158 ? -24.233 -7.517 24.034 1.00 70.12 158 GLU A O 1
ATOM 1171 N N . ARG A 1 159 ? -22.349 -8.656 23.632 1.00 67.69 159 ARG A N 1
ATOM 1172 C CA . ARG A 1 159 ? -22.431 -9.426 24.884 1.00 67.69 159 ARG A CA 1
ATOM 1173 C C . ARG A 1 159 ? -22.251 -8.543 26.114 1.00 67.69 159 ARG A C 1
ATOM 1175 O O . ARG A 1 159 ? -22.928 -8.768 27.110 1.00 67.69 159 ARG A O 1
ATOM 1182 N N . PHE A 1 160 ? -21.383 -7.540 26.044 1.00 53.97 160 PHE A N 1
ATOM 1183 C CA . PHE A 1 160 ? -21.170 -6.592 27.133 1.00 53.97 160 PHE A CA 1
ATOM 1184 C C . PHE A 1 160 ? -22.427 -5.752 27.410 1.00 53.97 160 PHE A C 1
ATOM 1186 O O . PHE A 1 160 ? -22.848 -5.651 28.560 1.00 53.97 160 PHE A O 1
ATOM 1193 N N . GLU A 1 161 ? -23.082 -5.231 26.367 1.00 58.41 161 GLU A N 1
ATOM 1194 C CA . GLU A 1 161 ? -24.320 -4.442 26.500 1.00 58.41 161 GLU A CA 1
ATOM 1195 C C . GLU A 1 161 ? -25.497 -5.254 27.059 1.00 58.41 161 GLU A C 1
ATOM 1197 O O . GLU A 1 161 ? -26.350 -4.732 27.776 1.00 58.41 161 GLU A O 1
ATOM 1202 N N . THR A 1 162 ? -25.549 -6.555 26.771 1.00 58.69 162 THR A N 1
ATOM 1203 C CA . THR A 1 162 ? -26.620 -7.435 27.265 1.00 58.69 162 THR A CA 1
ATOM 1204 C C . THR A 1 162 ? -26.388 -7.961 28.689 1.00 58.69 162 THR A C 1
ATOM 1206 O O . THR A 1 162 ? -27.325 -8.486 29.296 1.00 58.69 162 THR A O 1
ATOM 1209 N N . MET A 1 163 ? -25.182 -7.799 29.253 1.00 50.22 163 MET A N 1
ATOM 1210 C CA . MET A 1 163 ? -24.774 -8.362 30.553 1.00 50.22 163 MET A CA 1
ATOM 1211 C C . MET A 1 163 ? -24.964 -7.433 31.769 1.00 50.22 163 MET A C 1
ATOM 1213 O O . MET A 1 163 ? -24.702 -7.863 32.890 1.00 50.22 163 MET A O 1
ATOM 1217 N N . GLU A 1 164 ? -25.492 -6.215 31.607 1.00 48.91 164 GLU A N 1
ATOM 1218 C CA . GLU A 1 164 ? -25.670 -5.216 32.686 1.00 48.91 164 GLU A CA 1
ATOM 1219 C C . GLU A 1 164 ? -26.730 -5.583 33.770 1.00 48.91 164 GLU A C 1
ATOM 1221 O O . GLU A 1 164 ? -27.093 -4.740 34.584 1.00 48.91 164 GLU A O 1
ATOM 1226 N N . ASN A 1 165 ? -27.248 -6.825 33.816 1.00 51.34 165 ASN A N 1
ATOM 1227 C CA . ASN A 1 165 ? -28.418 -7.206 34.635 1.00 51.34 165 ASN A CA 1
ATOM 1228 C C . ASN A 1 165 ? -28.261 -8.410 35.603 1.00 51.34 165 ASN A C 1
ATOM 1230 O O . ASN A 1 165 ? -29.282 -8.861 36.118 1.00 51.34 165 ASN A O 1
ATOM 1234 N N . ASP A 1 166 ? -27.067 -8.949 35.905 1.00 43.59 166 ASP A N 1
ATOM 1235 C CA . ASP A 1 166 ? -26.963 -10.058 36.887 1.00 43.59 166 ASP A CA 1
ATOM 1236 C C . ASP A 1 166 ? -25.614 -10.147 37.642 1.00 43.59 166 ASP A C 1
ATOM 1238 O O . ASP A 1 166 ? -24.547 -10.186 37.034 1.00 43.59 166 ASP A O 1
ATOM 1242 N N . ASP A 1 167 ? -25.659 -10.312 38.973 1.00 51.34 167 ASP A N 1
ATOM 1243 C CA . ASP A 1 167 ? -24.514 -10.346 39.921 1.00 51.34 167 ASP A CA 1
ATOM 1244 C C . ASP A 1 167 ? -23.541 -11.547 39.750 1.00 51.34 167 ASP A C 1
ATOM 1246 O O . ASP A 1 167 ? -22.600 -11.723 40.525 1.00 51.34 167 ASP A O 1
ATOM 1250 N N . SER A 1 168 ? -23.737 -12.403 38.739 1.00 55.12 168 SER A N 1
ATOM 1251 C CA . SER A 1 168 ? -22.766 -13.448 38.346 1.00 55.12 168 SER A CA 1
ATOM 1252 C C . SER A 1 168 ? -21.838 -13.021 37.198 1.00 55.12 168 SER A C 1
ATOM 1254 O O . SER A 1 168 ? -20.960 -13.788 36.791 1.00 55.12 168 SER A O 1
ATOM 1256 N N . ALA A 1 169 ? -22.026 -11.797 36.691 1.00 54.47 169 ALA A N 1
ATOM 1257 C CA . ALA A 1 169 ? -21.373 -11.261 35.505 1.00 54.47 169 ALA A CA 1
ATOM 1258 C C . ALA A 1 169 ? -19.889 -10.907 35.693 1.00 54.47 169 ALA A C 1
ATOM 1260 O O . ALA A 1 169 ? -19.155 -11.005 34.718 1.00 54.47 169 ALA A O 1
ATOM 1261 N N . ASP A 1 170 ? -19.407 -10.582 36.899 1.00 58.75 170 ASP A N 1
ATOM 1262 C CA . ASP A 1 170 ? -18.047 -10.035 37.093 1.00 58.75 170 ASP A CA 1
ATOM 1263 C C . ASP A 1 170 ? -16.918 -10.952 36.589 1.00 58.75 170 ASP A C 1
ATOM 1265 O O . ASP A 1 170 ? -16.001 -10.500 35.906 1.00 58.75 170 ASP A O 1
ATOM 1269 N N . ALA A 1 171 ? -16.997 -12.264 36.838 1.00 60.47 171 ALA A N 1
ATOM 1270 C CA . ALA A 1 171 ? -15.962 -13.200 36.383 1.00 60.47 171 ALA A CA 1
ATOM 1271 C C . ALA A 1 171 ? -15.970 -13.400 34.854 1.00 60.47 171 ALA A C 1
ATOM 1273 O O . ALA A 1 171 ? -14.920 -13.582 34.232 1.00 60.47 171 ALA A O 1
ATOM 1274 N N . ALA A 1 172 ? -17.154 -13.367 34.239 1.00 61.78 172 ALA A N 1
ATOM 1275 C CA . ALA A 1 172 ? -17.299 -13.453 32.788 1.00 61.78 172 ALA A CA 1
ATOM 1276 C C . ALA A 1 172 ? -16.916 -12.126 32.105 1.00 61.78 172 ALA A C 1
ATOM 1278 O O . ALA A 1 172 ? -16.328 -12.150 31.026 1.00 61.78 172 ALA A O 1
ATOM 1279 N N . LEU A 1 173 ? -17.173 -10.992 32.762 1.00 62.00 173 LEU A N 1
ATOM 1280 C CA . LEU A 1 173 ? -16.785 -9.649 32.340 1.00 62.00 173 LEU A CA 1
ATOM 1281 C C . LEU A 1 173 ? -15.262 -9.484 32.331 1.00 62.00 173 LEU A C 1
ATOM 1283 O O . LEU A 1 173 ? -14.709 -8.990 31.353 1.00 62.00 173 LEU A O 1
ATOM 1287 N N . ASP A 1 174 ? -14.578 -9.936 33.384 1.00 69.50 174 ASP A N 1
ATOM 1288 C CA . ASP A 1 174 ? -13.113 -9.906 33.454 1.00 69.50 174 ASP A CA 1
ATOM 1289 C C . ASP A 1 174 ? -12.477 -10.812 32.393 1.00 69.50 174 ASP A C 1
ATOM 1291 O O . ASP A 1 174 ? -11.491 -10.433 31.759 1.00 69.50 174 ASP A O 1
ATOM 1295 N N . THR A 1 175 ? -13.080 -11.979 32.137 1.00 73.81 175 THR A N 1
ATOM 1296 C CA . THR A 1 175 ? -12.626 -12.887 31.072 1.00 73.81 175 THR A CA 1
ATOM 1297 C C . THR A 1 175 ? -12.793 -12.239 29.694 1.00 73.81 175 THR A C 1
ATOM 1299 O O . THR A 1 175 ? -11.835 -12.179 28.926 1.00 73.81 175 THR A O 1
ATOM 1302 N N . ALA A 1 176 ? -13.966 -11.666 29.409 1.00 66.94 176 ALA A N 1
ATOM 1303 C CA . ALA A 1 176 ? -14.240 -10.985 28.144 1.00 66.94 176 ALA A CA 1
ATOM 1304 C C . ALA A 1 176 ? -13.357 -9.741 27.938 1.00 66.94 176 ALA A C 1
ATOM 1306 O O . ALA A 1 176 ? -12.883 -9.501 26.831 1.00 66.94 176 ALA A O 1
ATOM 1307 N N . LYS A 1 177 ? -13.073 -8.970 28.997 1.00 70.25 177 LYS A N 1
ATOM 1308 C CA . LYS A 1 177 ? -12.137 -7.832 28.947 1.00 70.25 177 LYS A CA 1
ATOM 1309 C C . LYS A 1 177 ? -10.707 -8.276 28.638 1.00 70.25 177 LYS A C 1
ATOM 1311 O O . LYS A 1 177 ? -10.015 -7.593 27.884 1.00 70.25 177 LYS A O 1
ATOM 1316 N N . SER A 1 178 ? -10.266 -9.405 29.196 1.00 73.56 178 SER A N 1
ATOM 1317 C CA . SER A 1 178 ? -8.944 -9.972 28.904 1.00 73.56 178 SER A CA 1
ATOM 1318 C C . SER A 1 178 ? -8.840 -10.411 27.443 1.00 73.56 178 SER A C 1
ATOM 1320 O O . SER A 1 178 ? -7.887 -10.037 26.764 1.00 73.56 178 SER A O 1
ATOM 1322 N N . GLU A 1 179 ? -9.841 -11.136 26.939 1.00 77.12 179 GLU A N 1
ATOM 1323 C CA . GLU A 1 179 ? -9.895 -11.576 25.538 1.00 77.12 179 GLU A CA 1
ATOM 1324 C C . GLU A 1 179 ? -9.966 -10.382 24.568 1.00 77.12 179 GLU A C 1
ATOM 1326 O O . GLU A 1 179 ? -9.269 -10.366 23.554 1.00 77.12 179 GLU A O 1
ATOM 1331 N N . LEU A 1 180 ? -10.736 -9.339 24.905 1.00 74.94 180 LEU A N 1
ATOM 1332 C CA . LEU A 1 180 ? -10.814 -8.099 24.127 1.00 74.94 180 LEU A CA 1
ATOM 1333 C C . LEU A 1 180 ? -9.460 -7.378 24.076 1.00 74.94 180 LEU A C 1
ATOM 1335 O O . LEU A 1 180 ? -9.045 -6.923 23.012 1.00 74.94 180 LEU A O 1
ATOM 1339 N N . SER A 1 181 ? -8.752 -7.297 25.205 1.00 74.44 181 SER A N 1
ATOM 1340 C CA . SER A 1 181 ? -7.421 -6.683 25.263 1.00 74.44 181 SER A CA 1
ATOM 1341 C C . SER A 1 181 ? -6.395 -7.459 24.433 1.00 74.44 181 SER A C 1
ATOM 1343 O O . SER A 1 181 ? -5.544 -6.844 23.788 1.00 74.44 181 SER A O 1
ATOM 1345 N N . GLU A 1 182 ? -6.450 -8.791 24.445 1.00 78.00 182 GLU A N 1
ATOM 1346 C CA . GLU A 1 182 ? -5.577 -9.633 23.619 1.00 78.00 182 GLU A CA 1
ATOM 1347 C C . GLU A 1 182 ? -5.885 -9.463 22.126 1.00 78.00 182 GLU A C 1
ATOM 1349 O O . GLU A 1 182 ? -4.966 -9.278 21.325 1.00 78.00 182 GLU A O 1
ATOM 1354 N N . ALA A 1 183 ? -7.169 -9.438 21.754 1.00 69.38 183 ALA A N 1
ATOM 1355 C CA . ALA A 1 183 ? -7.600 -9.199 20.379 1.00 69.38 183 ALA A CA 1
ATOM 1356 C C . ALA A 1 183 ? -7.185 -7.804 19.878 1.00 69.38 183 ALA A C 1
ATOM 1358 O O . ALA A 1 183 ? -6.678 -7.679 18.765 1.00 69.38 183 ALA A O 1
ATOM 1359 N N . GLN A 1 184 ? -7.317 -6.766 20.711 1.00 73.31 184 GLN A N 1
ATOM 1360 C CA . GLN A 1 184 ? -6.873 -5.405 20.387 1.00 73.31 184 GLN A CA 1
ATOM 1361 C C . GLN A 1 184 ? -5.352 -5.310 20.196 1.00 73.31 184 GLN A C 1
ATOM 1363 O O . GLN A 1 184 ? -4.891 -4.603 19.300 1.00 73.31 184 GLN A O 1
ATOM 1368 N N . SER A 1 185 ? -4.563 -6.038 20.994 1.00 78.88 185 SER A N 1
ATOM 1369 C CA . SER A 1 185 ? -3.110 -6.116 20.795 1.00 78.88 185 SER A CA 1
ATOM 1370 C C . SER A 1 185 ? -2.763 -6.790 19.466 1.00 78.88 185 SER A C 1
ATOM 1372 O O . SER A 1 185 ? -1.965 -6.258 18.699 1.00 78.88 185 SER A O 1
ATOM 1374 N N . ALA A 1 186 ? -3.393 -7.929 19.162 1.00 74.62 186 ALA A N 1
ATOM 1375 C CA . ALA A 1 186 ? -3.161 -8.654 17.913 1.00 74.62 186 ALA A CA 1
ATOM 1376 C C . ALA A 1 186 ? -3.589 -7.846 16.672 1.00 74.62 186 ALA A C 1
ATOM 1378 O O . ALA A 1 186 ? -2.950 -7.934 15.619 1.00 74.62 186 ALA A O 1
ATOM 1379 N N . LEU A 1 187 ? -4.649 -7.041 16.807 1.00 74.00 187 LEU A N 1
ATOM 1380 C CA . LEU A 1 187 ? -5.106 -6.106 15.783 1.00 74.00 187 LEU A CA 1
ATOM 1381 C C . LEU A 1 187 ? -4.050 -5.028 15.517 1.00 74.00 187 LEU A C 1
ATOM 1383 O O . LEU A 1 187 ? -3.628 -4.869 14.375 1.00 74.00 187 LEU A O 1
ATOM 1387 N N . SER A 1 188 ? -3.550 -4.368 16.567 1.00 77.25 188 SER A N 1
ATOM 1388 C CA . SER A 1 188 ? -2.502 -3.346 16.444 1.00 77.25 188 SER A CA 1
ATOM 1389 C C . SER A 1 188 ? -1.217 -3.893 15.812 1.00 77.25 188 SER A C 1
ATOM 1391 O O . SER A 1 188 ? -0.576 -3.196 15.024 1.00 77.25 188 SER A O 1
ATOM 1393 N N . ASP A 1 189 ? -0.827 -5.125 16.144 1.00 75.31 189 ASP A N 1
ATOM 1394 C CA . ASP A 1 189 ? 0.349 -5.773 15.553 1.00 75.31 189 ASP A CA 1
ATOM 1395 C C . ASP A 1 189 ? 0.134 -6.072 14.060 1.00 75.31 189 ASP A C 1
ATOM 1397 O O . ASP A 1 189 ? 1.038 -5.898 13.236 1.00 75.31 189 ASP A O 1
ATOM 1401 N N . SER A 1 190 ? -1.081 -6.488 13.692 1.00 68.00 190 SER A N 1
ATOM 1402 C CA . SER A 1 190 ? -1.454 -6.756 12.299 1.00 68.00 190 SER A CA 1
ATOM 1403 C C . SER A 1 190 ? -1.517 -5.469 11.471 1.00 68.00 190 SER A C 1
ATOM 1405 O O . SER A 1 190 ? -0.996 -5.439 10.358 1.00 68.00 190 SER A O 1
ATOM 1407 N N . GLU A 1 191 ? -2.075 -4.387 12.021 1.00 75.00 191 GLU A N 1
ATOM 1408 C CA . GLU A 1 191 ? -2.091 -3.055 11.400 1.00 75.00 191 GLU A CA 1
ATOM 1409 C C . GLU A 1 191 ? -0.672 -2.530 11.142 1.00 75.00 191 GLU A C 1
ATOM 1411 O O . GLU A 1 191 ? -0.383 -2.025 10.053 1.00 75.00 191 GLU A O 1
ATOM 1416 N N . ALA A 1 192 ? 0.239 -2.698 12.107 1.00 79.88 192 ALA A N 1
ATOM 1417 C CA . ALA A 1 192 ? 1.639 -2.311 11.949 1.00 79.88 192 ALA A CA 1
ATOM 1418 C C . ALA A 1 192 ? 2.317 -3.086 10.807 1.00 79.88 192 ALA A C 1
ATOM 1420 O O . ALA A 1 192 ? 3.023 -2.494 9.988 1.00 79.88 192 ALA A O 1
ATOM 1421 N N . LYS A 1 193 ? 2.051 -4.393 10.704 1.00 78.12 193 LYS A N 1
ATOM 1422 C CA . LYS A 1 193 ? 2.606 -5.237 9.639 1.00 78.12 193 LYS A CA 1
ATOM 1423 C C . LYS A 1 193 ? 2.031 -4.912 8.258 1.00 78.12 193 LYS A C 1
ATOM 1425 O O . LYS A 1 193 ? 2.762 -4.941 7.272 1.00 78.12 193 LYS A O 1
ATOM 1430 N N . ILE A 1 194 ? 0.747 -4.557 8.177 1.00 72.75 194 ILE A N 1
ATOM 1431 C CA . ILE A 1 194 ? 0.122 -4.079 6.933 1.00 72.75 194 ILE A CA 1
ATOM 1432 C C . ILE A 1 194 ? 0.763 -2.761 6.480 1.00 72.75 194 ILE A C 1
ATOM 1434 O O . ILE A 1 194 ? 1.061 -2.603 5.298 1.00 72.75 194 ILE A O 1
ATOM 1438 N N . ALA A 1 195 ? 1.019 -1.829 7.403 1.00 77.00 195 ALA A N 1
ATOM 1439 C CA . ALA A 1 195 ? 1.690 -0.571 7.076 1.00 77.00 195 ALA A CA 1
ATOM 1440 C C . ALA A 1 195 ? 3.115 -0.795 6.537 1.00 77.00 195 ALA A C 1
ATOM 1442 O O . ALA A 1 195 ? 3.517 -0.141 5.576 1.00 77.00 195 ALA A O 1
ATOM 1443 N N . GLU A 1 196 ? 3.854 -1.743 7.119 1.00 76.56 196 GLU A N 1
ATOM 1444 C CA . GLU A 1 196 ? 5.195 -2.126 6.664 1.00 76.56 196 GLU A CA 1
ATOM 1445 C C . GLU A 1 196 ? 5.172 -2.756 5.261 1.00 76.56 196 GLU A C 1
ATOM 1447 O O . GLU A 1 196 ? 5.942 -2.347 4.390 1.00 76.56 196 GLU A O 1
ATOM 1452 N N . LEU A 1 197 ? 4.239 -3.680 5.004 1.00 72.00 197 LEU A N 1
ATOM 1453 C CA . LEU A 1 197 ? 4.063 -4.297 3.684 1.00 72.00 197 LEU A CA 1
ATOM 1454 C C . LEU A 1 197 ? 3.659 -3.279 2.611 1.00 72.00 197 LEU A C 1
ATOM 1456 O O . LEU A 1 197 ? 4.173 -3.337 1.497 1.00 72.00 197 LEU A O 1
ATOM 1460 N N . ASN A 1 198 ? 2.785 -2.323 2.935 1.00 71.62 198 ASN A N 1
ATOM 1461 C CA . ASN A 1 198 ? 2.391 -1.274 1.992 1.00 71.62 198 ASN A CA 1
ATOM 1462 C C . ASN A 1 198 ? 3.572 -0.367 1.621 1.00 71.62 198 ASN A C 1
ATOM 1464 O O . ASN A 1 198 ? 3.750 -0.054 0.447 1.00 71.62 198 ASN A O 1
ATOM 1468 N N . ALA A 1 199 ? 4.414 -0.001 2.592 1.00 75.94 199 ALA A N 1
ATOM 1469 C CA . ALA A 1 199 ? 5.620 0.782 2.325 1.00 75.94 199 ALA A CA 1
ATOM 1470 C C . ALA A 1 199 ? 6.629 0.015 1.447 1.00 75.94 199 ALA A C 1
ATOM 1472 O O . ALA A 1 199 ? 7.273 0.604 0.577 1.00 75.94 199 ALA A O 1
ATOM 1473 N N . ALA A 1 200 ? 6.758 -1.302 1.643 1.00 71.50 200 ALA A N 1
ATOM 1474 C CA . ALA A 1 200 ? 7.584 -2.149 0.783 1.00 71.50 200 ALA A CA 1
ATOM 1475 C C . ALA A 1 200 ? 7.028 -2.228 -0.652 1.00 71.50 200 ALA A C 1
ATOM 1477 O O . ALA A 1 200 ? 7.795 -2.165 -1.613 1.00 71.50 200 ALA A O 1
ATOM 1478 N N . LEU A 1 201 ? 5.703 -2.306 -0.799 1.00 71.50 201 LEU A N 1
ATOM 1479 C CA . LEU A 1 201 ? 5.022 -2.377 -2.093 1.00 71.50 201 LEU A CA 1
ATOM 1480 C C . LEU A 1 201 ? 5.149 -1.063 -2.882 1.00 71.50 201 LEU A C 1
ATOM 1482 O O . LEU A 1 201 ? 5.430 -1.101 -4.078 1.00 71.50 201 LEU A O 1
ATOM 1486 N N . GLU A 1 202 ? 5.030 0.088 -2.215 1.00 78.12 202 GLU A N 1
ATOM 1487 C CA . GLU A 1 202 ? 5.257 1.411 -2.818 1.00 78.12 202 GLU A CA 1
ATOM 1488 C C . GLU A 1 202 ? 6.697 1.541 -3.341 1.00 78.12 202 GLU A C 1
ATOM 1490 O O . GLU A 1 202 ? 6.918 1.886 -4.502 1.00 78.12 202 GLU A O 1
ATOM 1495 N N . LYS A 1 203 ? 7.683 1.133 -2.534 1.00 77.81 203 LYS A N 1
ATOM 1496 C CA . LYS A 1 203 ? 9.094 1.112 -2.942 1.00 77.81 203 LYS A CA 1
ATOM 1497 C C . LYS A 1 203 ? 9.361 0.165 -4.120 1.00 77.81 203 LYS A C 1
ATOM 1499 O O . LYS A 1 203 ? 10.175 0.475 -4.988 1.00 77.81 203 LYS A O 1
ATOM 1504 N N . ALA A 1 204 ? 8.703 -0.994 -4.164 1.00 70.00 204 ALA A N 1
ATOM 1505 C CA . ALA A 1 204 ? 8.824 -1.926 -5.284 1.00 70.00 204 ALA A CA 1
ATOM 1506 C C . ALA A 1 204 ? 8.243 -1.340 -6.585 1.00 70.00 204 ALA A C 1
ATOM 1508 O O . ALA A 1 204 ? 8.835 -1.516 -7.650 1.00 70.00 204 ALA A O 1
ATOM 1509 N N . ALA A 1 205 ? 7.132 -0.599 -6.501 1.00 74.25 205 ALA A N 1
ATOM 1510 C CA . ALA A 1 205 ? 6.546 0.096 -7.647 1.00 74.25 205 ALA A CA 1
ATOM 1511 C C . ALA A 1 205 ? 7.471 1.203 -8.188 1.00 74.25 205 ALA A C 1
ATOM 1513 O O . ALA A 1 205 ? 7.649 1.308 -9.402 1.00 74.25 205 ALA A O 1
ATOM 1514 N N . GLU A 1 206 ? 8.113 1.97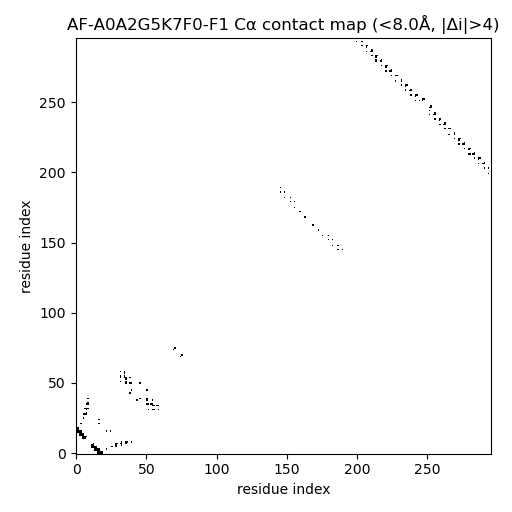8 -7.306 1.00 78.56 206 GLU A N 1
ATOM 1515 C CA . GLU A 1 206 ? 9.113 2.984 -7.698 1.00 78.56 206 GLU A CA 1
ATOM 1516 C C . GLU A 1 206 ? 10.300 2.356 -8.445 1.00 78.56 206 GLU A C 1
ATOM 1518 O O . GLU A 1 206 ? 10.678 2.829 -9.518 1.00 78.56 206 GLU A O 1
ATOM 1523 N N . LEU A 1 207 ? 10.854 1.258 -7.917 1.00 76.31 207 LEU A N 1
ATOM 1524 C CA . LEU A 1 207 ? 11.967 0.547 -8.553 1.00 76.31 207 LEU A CA 1
ATOM 1525 C C . LEU A 1 207 ? 11.575 -0.068 -9.903 1.00 76.31 207 LEU A C 1
ATOM 1527 O O . LEU A 1 207 ? 12.379 -0.058 -10.834 1.00 76.31 207 LEU A O 1
ATOM 1531 N N . SER A 1 208 ? 10.344 -0.573 -10.036 1.00 72.69 208 SER A N 1
ATOM 1532 C CA . SER A 1 208 ? 9.828 -1.072 -11.317 1.00 72.69 208 SER A CA 1
ATOM 1533 C C . SER A 1 208 ? 9.731 0.043 -12.361 1.00 72.69 208 SER A C 1
ATOM 1535 O O . SER A 1 208 ? 10.128 -0.158 -13.505 1.00 72.69 208 SER A O 1
ATOM 1537 N N . ALA A 1 209 ? 9.258 1.232 -11.974 1.00 77.50 209 ALA A N 1
ATOM 1538 C CA . ALA A 1 209 ? 9.194 2.379 -12.880 1.00 77.50 209 ALA A CA 1
ATOM 1539 C C . ALA A 1 209 ? 10.596 2.852 -13.311 1.00 77.50 209 ALA A C 1
ATOM 1541 O O . ALA A 1 209 ? 10.805 3.193 -14.476 1.00 77.50 209 ALA A O 1
ATOM 1542 N N . GLU A 1 210 ? 11.572 2.837 -12.395 1.00 79.62 210 GLU A N 1
ATOM 1543 C CA . GLU A 1 210 ? 12.975 3.126 -12.720 1.00 79.62 210 GLU A CA 1
ATOM 1544 C C . GLU A 1 210 ? 13.561 2.074 -13.678 1.00 79.62 210 GLU A C 1
ATOM 1546 O O . GLU A 1 210 ? 14.277 2.422 -14.620 1.00 79.62 210 GLU A O 1
ATOM 1551 N N . GLN A 1 211 ? 13.222 0.794 -13.494 1.00 76.69 211 GLN A N 1
ATOM 1552 C CA . GLN A 1 211 ? 13.627 -0.275 -14.406 1.00 76.69 211 GLN A CA 1
ATOM 1553 C C . GLN A 1 211 ? 13.085 -0.041 -15.824 1.00 76.69 211 GLN A C 1
ATOM 1555 O O . GLN A 1 211 ? 13.854 -0.146 -16.781 1.00 76.69 211 GLN A O 1
ATOM 1560 N N . ASP A 1 212 ? 11.805 0.306 -15.967 1.00 78.31 212 ASP A N 1
ATOM 1561 C CA . ASP A 1 212 ? 11.176 0.547 -17.272 1.00 78.31 212 ASP A CA 1
ATOM 1562 C C . ASP A 1 212 ? 11.808 1.733 -18.020 1.00 78.31 212 ASP A C 1
ATOM 1564 O O . ASP A 1 212 ? 12.062 1.638 -19.225 1.00 78.31 212 ASP A O 1
ATOM 1568 N N . ASP A 1 213 ? 12.136 2.824 -17.316 1.00 76.75 213 ASP A N 1
ATOM 1569 C CA . ASP A 1 213 ? 12.824 3.983 -17.907 1.00 76.75 213 ASP A CA 1
ATOM 1570 C C . ASP A 1 213 ? 14.226 3.609 -18.418 1.00 76.75 213 ASP A C 1
ATOM 1572 O O . ASP A 1 213 ? 14.610 3.943 -19.546 1.00 76.75 213 ASP A O 1
ATOM 1576 N N . VAL A 1 214 ? 14.978 2.827 -17.634 1.00 74.94 214 VAL A N 1
ATOM 1577 C CA . VAL A 1 214 ? 16.306 2.343 -18.037 1.00 74.94 214 VAL A CA 1
ATOM 1578 C C . VAL A 1 214 ? 16.214 1.374 -19.222 1.00 74.94 214 VAL A C 1
ATOM 1580 O O . VAL A 1 214 ? 17.048 1.456 -20.132 1.00 74.94 214 VAL A O 1
ATOM 1583 N N . ILE A 1 215 ? 15.201 0.500 -19.268 1.00 75.38 215 ILE A N 1
ATOM 1584 C CA . ILE A 1 215 ? 14.944 -0.380 -20.422 1.00 75.38 215 ILE A CA 1
ATOM 1585 C C . ILE A 1 215 ? 14.669 0.461 -21.669 1.00 75.38 215 ILE A C 1
ATOM 1587 O O . ILE A 1 215 ? 15.330 0.257 -22.691 1.00 75.38 215 ILE A O 1
ATOM 1591 N N . ALA A 1 216 ? 13.759 1.434 -21.585 1.00 80.50 216 ALA A N 1
ATOM 1592 C CA . ALA A 1 216 ? 13.417 2.305 -22.707 1.00 80.50 216 ALA A CA 1
ATOM 1593 C C . ALA A 1 216 ? 14.642 3.076 -23.225 1.00 80.50 216 ALA A C 1
ATOM 1595 O O . ALA A 1 216 ? 14.885 3.125 -24.434 1.00 80.50 216 ALA A O 1
ATOM 1596 N N . LYS A 1 217 ? 15.466 3.610 -22.314 1.00 80.19 217 LYS A N 1
ATOM 1597 C CA . LYS A 1 217 ? 16.723 4.281 -22.665 1.00 80.19 217 LYS A CA 1
ATOM 1598 C C . LYS A 1 217 ? 17.709 3.333 -23.352 1.00 80.19 217 LYS A C 1
ATOM 1600 O O . LYS A 1 217 ? 18.317 3.713 -24.351 1.00 80.19 217 LYS A O 1
ATOM 1605 N N . SER A 1 218 ? 17.862 2.107 -22.848 1.00 71.81 218 SER A N 1
ATOM 1606 C CA . SER A 1 218 ? 18.762 1.113 -23.449 1.00 71.81 218 SER A CA 1
ATOM 1607 C C . SER A 1 218 ? 18.326 0.706 -24.861 1.00 71.81 218 SER A C 1
ATOM 1609 O O . SER A 1 218 ? 19.166 0.645 -25.756 1.00 71.81 218 SER A O 1
ATOM 1611 N N . ALA A 1 219 ? 17.018 0.541 -25.087 1.00 76.69 219 ALA A N 1
ATOM 1612 C CA . ALA A 1 219 ? 16.465 0.240 -26.403 1.00 76.69 219 ALA A CA 1
ATOM 1613 C C . ALA A 1 219 ? 16.709 1.384 -27.403 1.00 76.69 219 ALA A C 1
ATOM 1615 O O . ALA A 1 219 ? 17.111 1.133 -28.537 1.00 76.69 219 ALA A O 1
ATOM 1616 N N . GLY A 1 220 ? 16.549 2.640 -26.966 1.00 80.00 220 GLY A N 1
ATOM 1617 C CA . GLY A 1 220 ? 16.861 3.810 -27.794 1.00 80.00 220 GLY A CA 1
ATOM 1618 C C . GLY A 1 220 ? 18.338 3.881 -28.198 1.00 80.00 220 GLY A C 1
ATOM 1619 O O . GLY A 1 220 ? 18.650 4.118 -29.364 1.00 80.00 220 GLY A O 1
ATOM 1620 N N . LEU A 1 221 ? 19.252 3.608 -27.260 1.00 80.44 221 LEU A N 1
ATOM 1621 C CA . LEU A 1 221 ? 20.691 3.546 -27.546 1.00 80.44 221 LEU A CA 1
ATOM 1622 C C . LEU A 1 221 ? 21.044 2.403 -28.510 1.00 80.44 221 LEU A C 1
ATOM 1624 O O . LEU A 1 221 ? 21.909 2.570 -29.372 1.00 80.44 221 LEU A O 1
ATOM 1628 N N . ASP A 1 222 ? 20.375 1.253 -28.404 1.00 76.19 222 ASP A N 1
ATOM 1629 C CA . ASP A 1 222 ? 20.570 0.134 -29.331 1.00 76.19 222 ASP A CA 1
ATOM 1630 C C . ASP A 1 222 ? 20.105 0.472 -30.761 1.00 76.19 222 ASP A C 1
ATOM 1632 O O . ASP A 1 222 ? 20.801 0.125 -31.724 1.00 76.19 222 ASP A O 1
ATOM 1636 N N . ASP A 1 223 ? 18.996 1.204 -30.912 1.00 85.19 223 ASP A N 1
ATOM 1637 C CA . ASP A 1 223 ? 18.519 1.706 -32.208 1.00 85.19 223 ASP A CA 1
ATOM 1638 C C . ASP A 1 223 ? 19.501 2.721 -32.826 1.00 85.19 223 ASP A C 1
ATOM 1640 O O . ASP A 1 223 ? 19.842 2.627 -34.013 1.00 85.19 223 ASP A O 1
ATOM 1644 N N . GLU A 1 224 ? 20.020 3.660 -32.027 1.00 84.31 224 GLU A N 1
ATOM 1645 C CA . GLU A 1 224 ? 21.034 4.628 -32.470 1.00 84.31 224 GLU A CA 1
ATOM 1646 C C . GLU A 1 224 ? 22.339 3.934 -32.887 1.00 84.31 224 GLU A C 1
ATOM 1648 O O . GLU A 1 224 ? 22.898 4.228 -33.952 1.00 84.31 224 GLU A O 1
ATOM 1653 N N . LEU A 1 225 ? 22.792 2.944 -32.109 1.00 81.06 225 LEU A N 1
ATOM 1654 C CA . LEU A 1 225 ? 23.945 2.108 -32.449 1.00 81.06 225 LEU A CA 1
ATOM 1655 C C . LEU A 1 225 ? 23.724 1.330 -33.749 1.00 81.06 225 LEU A C 1
ATOM 1657 O O . LEU A 1 225 ? 24.658 1.193 -34.547 1.00 81.06 225 LEU A O 1
ATOM 1661 N N . ALA A 1 226 ? 22.520 0.802 -33.981 1.00 84.69 226 ALA A N 1
ATOM 1662 C CA . ALA A 1 226 ? 22.185 0.097 -35.215 1.00 84.69 226 ALA A CA 1
ATOM 1663 C C . ALA A 1 226 ? 22.228 1.038 -36.431 1.00 84.69 226 ALA A C 1
ATOM 1665 O O . ALA A 1 226 ? 22.831 0.689 -37.453 1.00 84.69 226 ALA A O 1
ATOM 1666 N N . SER A 1 227 ? 21.672 2.248 -36.302 1.00 85.88 227 SER A N 1
ATOM 1667 C CA . SER A 1 227 ? 21.712 3.272 -37.354 1.00 85.88 227 SER A CA 1
ATOM 1668 C C . SER A 1 227 ? 23.147 3.703 -37.674 1.00 85.88 227 SER A C 1
ATOM 1670 O O . SER A 1 227 ? 23.557 3.689 -38.837 1.00 85.88 227 SER A O 1
ATOM 1672 N N . ALA A 1 228 ? 23.955 3.996 -36.649 1.00 81.25 228 ALA A N 1
ATOM 1673 C CA . ALA A 1 228 ? 25.356 4.384 -36.823 1.00 81.25 228 ALA A CA 1
ATOM 1674 C C . ALA A 1 228 ? 26.186 3.277 -37.502 1.00 81.25 228 ALA A C 1
ATOM 1676 O O . ALA A 1 228 ? 26.998 3.554 -38.391 1.00 81.25 228 ALA A O 1
ATOM 1677 N N . LYS A 1 229 ? 25.958 2.002 -37.144 1.00 85.69 229 LYS A N 1
ATOM 1678 C CA . LYS A 1 229 ? 26.608 0.850 -37.800 1.00 85.69 229 LYS A CA 1
ATOM 1679 C C . LYS A 1 229 ? 26.248 0.754 -39.284 1.00 85.69 229 LYS A C 1
ATOM 1681 O O . LYS A 1 229 ? 27.145 0.542 -40.101 1.00 85.69 229 LYS A O 1
ATOM 1686 N N . ALA A 1 230 ? 24.976 0.943 -39.633 1.00 88.88 230 ALA A N 1
ATOM 1687 C CA . ALA A 1 230 ? 24.510 0.902 -41.020 1.00 88.88 230 ALA A CA 1
ATOM 1688 C C . ALA A 1 230 ? 25.088 2.052 -41.870 1.00 88.88 230 ALA A C 1
ATOM 1690 O O . ALA A 1 230 ? 25.495 1.846 -43.020 1.00 88.88 230 ALA A O 1
ATOM 1691 N N . GLU A 1 231 ? 25.191 3.259 -41.305 1.00 89.00 231 GLU A N 1
ATOM 1692 C CA . GLU A 1 231 ? 25.837 4.398 -41.972 1.00 89.00 231 GLU A CA 1
ATOM 1693 C C . GLU A 1 231 ? 27.334 4.154 -42.207 1.00 89.00 231 GLU A C 1
ATOM 1695 O O . GLU A 1 231 ? 27.841 4.403 -43.305 1.00 89.00 231 GLU A O 1
ATOM 1700 N N . ILE A 1 232 ? 28.040 3.593 -41.220 1.00 84.81 232 ILE A N 1
ATOM 1701 C CA . ILE A 1 232 ? 29.451 3.206 -41.361 1.00 84.81 232 ILE A CA 1
ATOM 1702 C C . ILE A 1 232 ? 29.626 2.150 -42.459 1.00 84.81 232 ILE A C 1
ATOM 1704 O O . ILE A 1 232 ? 30.574 2.238 -43.243 1.00 84.81 232 ILE A O 1
ATOM 1708 N N . GLU A 1 233 ? 28.739 1.157 -42.539 1.00 89.50 233 GLU A N 1
ATOM 1709 C CA . GLU A 1 233 ? 28.770 0.135 -43.590 1.00 89.50 233 GLU A CA 1
ATOM 1710 C C . GLU A 1 233 ? 28.583 0.757 -44.982 1.00 89.50 233 GLU A C 1
ATOM 1712 O O . GLU A 1 233 ? 29.364 0.483 -45.899 1.00 89.50 233 GLU A O 1
ATOM 1717 N N . THR A 1 234 ? 27.637 1.690 -45.108 1.00 90.56 234 THR A N 1
ATOM 1718 C CA . THR A 1 234 ? 27.390 2.444 -46.346 1.00 90.56 234 THR A CA 1
ATOM 1719 C C . THR A 1 234 ? 28.606 3.280 -46.757 1.00 90.56 234 THR A C 1
ATOM 1721 O O . THR A 1 234 ? 29.017 3.265 -47.921 1.00 90.56 234 THR A O 1
ATOM 1724 N N . LEU A 1 235 ? 29.237 3.981 -45.809 1.00 85.19 235 LEU A N 1
ATOM 1725 C CA . LEU A 1 235 ? 30.458 4.749 -46.069 1.00 85.19 235 LEU A CA 1
ATOM 1726 C C . LEU A 1 235 ? 31.632 3.846 -46.453 1.00 85.19 235 LEU A C 1
ATOM 1728 O O . LEU A 1 235 ? 32.388 4.192 -47.360 1.00 85.19 235 LEU A O 1
ATOM 1732 N N . ASN A 1 236 ? 31.779 2.679 -45.822 1.00 85.81 236 ASN A N 1
ATOM 1733 C CA . ASN A 1 236 ? 32.809 1.707 -46.194 1.00 85.81 236 ASN A CA 1
ATOM 1734 C C . ASN A 1 236 ? 32.611 1.187 -47.624 1.00 85.81 236 ASN A C 1
ATOM 1736 O O . ASN A 1 236 ? 33.591 1.098 -48.368 1.00 85.81 236 ASN A O 1
ATOM 1740 N N . ALA A 1 237 ? 31.369 0.905 -48.030 1.00 89.75 237 ALA A N 1
ATOM 1741 C CA . ALA A 1 237 ? 31.052 0.534 -49.408 1.00 89.75 237 ALA A CA 1
ATOM 1742 C C . ALA A 1 237 ? 31.420 1.662 -50.389 1.00 89.75 237 ALA A C 1
ATOM 1744 O O . ALA A 1 237 ? 32.138 1.418 -51.360 1.00 89.75 237 ALA A O 1
ATOM 1745 N N . LYS A 1 238 ? 31.046 2.916 -50.082 1.00 88.62 238 LYS A N 1
ATOM 1746 C CA . LYS A 1 238 ? 31.399 4.093 -50.898 1.00 88.62 238 LYS A CA 1
ATOM 1747 C C . LYS A 1 238 ? 32.916 4.292 -51.018 1.00 88.62 238 LYS A C 1
ATOM 1749 O O . LYS A 1 238 ? 33.421 4.563 -52.105 1.00 88.62 238 LYS A O 1
ATOM 1754 N N . ILE A 1 239 ? 33.661 4.139 -49.920 1.00 85.38 239 ILE A N 1
ATOM 1755 C CA . ILE A 1 239 ? 35.132 4.213 -49.922 1.00 85.38 239 ILE A CA 1
ATOM 1756 C C . ILE A 1 239 ? 35.724 3.104 -50.802 1.00 85.38 239 ILE A C 1
ATOM 1758 O O . ILE A 1 239 ? 36.677 3.358 -51.540 1.00 85.38 239 ILE A O 1
ATOM 1762 N N . SER A 1 240 ? 35.164 1.891 -50.751 1.00 87.25 240 SER A N 1
ATOM 1763 C CA . SER A 1 240 ? 35.597 0.773 -51.595 1.00 87.25 240 SER A CA 1
ATOM 1764 C C . SER A 1 240 ? 35.399 1.074 -53.082 1.00 87.25 240 SER A C 1
ATOM 1766 O O . SER A 1 240 ? 36.341 0.924 -53.853 1.00 87.25 240 SER A O 1
ATOM 1768 N N . GLU A 1 241 ? 34.224 1.572 -53.478 1.00 87.31 241 GLU A N 1
ATOM 1769 C CA . GLU A 1 241 ? 33.942 1.966 -54.868 1.00 87.31 241 GLU A CA 1
ATOM 1770 C C . GLU A 1 241 ? 34.864 3.092 -55.361 1.00 87.31 241 GLU A C 1
ATOM 1772 O O . GLU A 1 241 ? 35.337 3.074 -56.498 1.00 87.31 241 GLU A O 1
ATOM 1777 N N . LEU A 1 242 ? 35.148 4.084 -54.511 1.00 84.69 242 LEU A N 1
ATOM 1778 C CA . LEU A 1 242 ? 36.053 5.185 -54.852 1.00 84.69 242 LEU A CA 1
ATOM 1779 C C . LEU A 1 242 ? 37.510 4.722 -55.006 1.00 84.69 242 LEU A C 1
ATOM 1781 O O . LEU A 1 242 ? 38.237 5.295 -55.815 1.00 84.69 242 LEU A O 1
ATOM 1785 N N . ASN A 1 243 ? 37.929 3.672 -54.293 1.00 82.00 243 ASN A N 1
ATOM 1786 C CA . ASN A 1 243 ? 39.269 3.090 -54.427 1.00 82.00 243 ASN A CA 1
ATOM 1787 C C . ASN A 1 243 ? 39.477 2.320 -55.743 1.00 82.00 243 ASN A C 1
ATOM 1789 O O . ASN A 1 243 ? 40.623 2.126 -56.146 1.00 82.00 243 ASN A O 1
ATOM 1793 N N . GLU A 1 244 ? 38.408 1.888 -56.418 1.00 85.31 244 GLU A N 1
ATOM 1794 C CA . GLU A 1 244 ? 38.487 1.212 -57.724 1.00 85.31 244 GLU A CA 1
ATOM 1795 C C . GLU A 1 244 ? 38.651 2.193 -58.903 1.00 85.31 244 GLU A C 1
ATOM 1797 O O . GLU A 1 244 ? 39.018 1.788 -60.009 1.00 85.31 244 GLU A O 1
ATOM 1802 N N . LYS A 1 245 ? 38.399 3.492 -58.686 1.00 81.88 245 LYS A N 1
ATOM 1803 C CA . LYS A 1 245 ? 38.542 4.551 -59.698 1.00 81.88 245 LYS A CA 1
ATOM 1804 C C . LYS A 1 245 ? 40.013 5.000 -59.855 1.00 81.88 245 LYS A C 1
ATOM 1806 O O . LYS A 1 245 ? 40.812 4.825 -58.937 1.00 81.88 245 LYS A O 1
ATOM 1811 N N . PRO A 1 246 ? 40.406 5.597 -61.002 1.00 72.25 246 PRO A N 1
ATOM 1812 C CA . PRO A 1 246 ? 41.788 6.020 -61.249 1.00 72.25 246 PRO A CA 1
ATOM 1813 C C . PRO A 1 246 ? 42.290 7.021 -60.197 1.00 72.25 246 PRO A C 1
ATOM 1815 O O . PRO A 1 246 ? 41.690 8.073 -59.994 1.00 72.25 246 PRO A O 1
ATOM 1818 N N . SER A 1 247 ? 43.429 6.724 -59.569 1.00 63.53 247 SER A N 1
ATOM 1819 C CA . SER A 1 247 ? 43.966 7.445 -58.402 1.00 63.53 247 SER A CA 1
ATOM 1820 C C . SER A 1 247 ? 44.579 8.825 -58.688 1.00 63.53 247 SER A C 1
ATOM 1822 O O . SER A 1 247 ? 45.266 9.368 -57.829 1.00 63.53 247 SER A O 1
ATOM 1824 N N . GLU A 1 248 ? 44.407 9.365 -59.893 1.00 71.06 248 GLU A N 1
ATOM 1825 C CA . GLU A 1 248 ? 45.009 10.634 -60.332 1.00 71.06 248 GLU A CA 1
ATOM 1826 C C . GLU A 1 248 ? 43.983 11.772 -60.438 1.00 71.06 248 GLU A C 1
ATOM 1828 O O . GLU A 1 248 ? 44.377 12.924 -60.608 1.00 71.06 248 GLU A O 1
ATOM 1833 N N . ASP A 1 249 ? 42.686 11.468 -60.315 1.00 79.44 249 ASP A N 1
ATOM 1834 C CA . ASP A 1 249 ? 41.620 12.467 -60.357 1.00 79.44 249 ASP A CA 1
ATOM 1835 C C . ASP A 1 249 ? 41.478 13.172 -58.987 1.00 79.44 249 ASP A C 1
ATOM 1837 O O . ASP A 1 249 ? 41.099 12.527 -58.000 1.00 79.44 249 ASP A O 1
ATOM 1841 N N . PRO A 1 250 ? 41.776 14.484 -58.886 1.00 80.69 250 PRO A N 1
ATOM 1842 C CA . PRO A 1 250 ? 41.699 15.225 -57.627 1.00 80.69 250 PRO A CA 1
ATOM 1843 C C . PRO A 1 250 ? 40.303 15.212 -56.994 1.00 80.69 250 PRO A C 1
ATOM 1845 O O . PRO A 1 250 ? 40.190 15.290 -55.771 1.00 80.69 250 PRO A O 1
ATOM 1848 N N . GLU A 1 251 ? 39.248 15.107 -57.806 1.00 81.94 251 GLU A N 1
ATOM 1849 C CA . GLU A 1 251 ? 37.860 15.118 -57.337 1.00 81.94 251 GLU A CA 1
ATOM 1850 C C . GLU A 1 251 ? 37.508 13.801 -56.622 1.00 81.94 251 GLU A C 1
ATOM 1852 O O . GLU A 1 251 ? 36.917 13.813 -55.541 1.00 81.94 251 GLU A O 1
ATOM 1857 N N . VAL A 1 252 ? 37.990 12.667 -57.148 1.00 81.00 252 VAL A N 1
ATOM 1858 C CA . VAL A 1 252 ? 37.832 11.333 -56.538 1.00 81.00 252 VAL A CA 1
ATOM 1859 C C . VAL A 1 252 ? 38.608 11.226 -55.222 1.00 81.00 252 VAL A C 1
ATOM 1861 O O . VAL A 1 252 ? 38.109 10.649 -54.254 1.00 81.00 252 VAL A O 1
ATOM 1864 N N . ILE A 1 253 ? 39.812 11.806 -55.160 1.00 79.69 253 ILE A N 1
ATOM 1865 C CA . ILE A 1 253 ? 40.626 11.840 -53.934 1.00 79.69 253 ILE A CA 1
ATOM 1866 C C . ILE A 1 253 ? 39.914 12.652 -52.845 1.00 79.69 253 ILE A C 1
ATOM 1868 O O . ILE A 1 253 ? 39.781 12.172 -51.720 1.00 79.69 253 ILE A O 1
ATOM 1872 N N . ALA A 1 254 ? 39.412 13.843 -53.183 1.00 85.44 254 ALA A N 1
ATOM 1873 C CA . ALA A 1 254 ? 38.696 14.697 -52.239 1.00 85.44 254 ALA A CA 1
ATOM 1874 C C . ALA A 1 254 ? 37.413 14.032 -51.710 1.00 85.44 254 ALA A C 1
ATOM 1876 O O . ALA A 1 254 ? 37.142 14.085 -50.509 1.00 85.44 254 ALA A O 1
ATOM 1877 N N . GLU A 1 255 ? 36.644 13.367 -52.579 1.00 85.06 255 GLU A N 1
ATOM 1878 C CA . GLU A 1 255 ? 35.417 12.670 -52.177 1.00 85.06 255 GLU A CA 1
ATOM 1879 C C . GLU A 1 255 ? 35.709 11.454 -51.279 1.00 85.06 255 GLU A C 1
ATOM 1881 O O . GLU A 1 255 ? 34.988 11.208 -50.307 1.00 85.06 255 GLU A O 1
ATOM 1886 N N . ARG A 1 256 ? 36.795 10.719 -51.552 1.00 83.81 256 ARG A N 1
ATOM 1887 C CA . ARG A 1 256 ? 37.244 9.595 -50.718 1.00 83.81 256 ARG A CA 1
ATOM 1888 C C . ARG A 1 256 ? 37.704 10.066 -49.344 1.00 83.81 256 ARG A C 1
ATOM 1890 O O . ARG A 1 256 ? 37.298 9.486 -48.340 1.00 83.81 256 ARG A O 1
ATOM 1897 N N . ASP A 1 257 ? 38.541 11.097 -49.290 1.00 86.56 257 ASP A N 1
ATOM 1898 C CA . ASP A 1 257 ? 39.084 11.606 -48.030 1.00 86.56 257 ASP A CA 1
ATOM 1899 C C . ASP A 1 257 ? 37.963 12.195 -47.151 1.00 86.56 257 ASP A C 1
ATOM 1901 O O . ASP A 1 257 ? 37.952 11.978 -45.938 1.00 86.56 257 ASP A O 1
ATOM 1905 N N . ALA A 1 258 ? 36.949 12.825 -47.760 1.00 87.75 258 ALA A N 1
ATOM 1906 C CA . ALA A 1 258 ? 35.735 13.256 -47.065 1.00 87.75 258 ALA A CA 1
ATOM 1907 C C . ALA A 1 258 ? 34.909 12.075 -46.517 1.00 87.75 258 ALA A C 1
ATOM 1909 O O . ALA A 1 258 ? 34.444 12.126 -45.378 1.00 87.75 258 ALA A O 1
ATOM 1910 N N . ALA A 1 259 ? 34.752 10.992 -47.289 1.00 82.31 259 ALA A N 1
ATOM 1911 C CA . ALA A 1 259 ? 34.044 9.792 -46.834 1.00 82.31 259 ALA A CA 1
ATOM 1912 C C . ALA A 1 259 ? 34.785 9.069 -45.691 1.00 82.31 259 ALA A C 1
ATOM 1914 O O . ALA A 1 259 ? 34.147 8.576 -44.761 1.00 82.31 259 ALA A O 1
ATOM 1915 N N . ILE A 1 260 ? 36.122 9.039 -45.730 1.00 83.44 260 ILE A N 1
ATOM 1916 C CA . ILE A 1 260 ? 36.962 8.506 -44.646 1.00 83.44 260 ILE A CA 1
ATOM 1917 C C . ILE A 1 260 ? 36.787 9.341 -43.375 1.00 83.44 260 ILE A C 1
ATOM 1919 O O . ILE A 1 260 ? 36.542 8.768 -42.315 1.00 83.44 260 ILE A O 1
ATOM 1923 N N . ALA A 1 261 ? 36.842 10.672 -43.485 1.00 88.50 261 ALA A N 1
ATOM 1924 C CA . ALA A 1 261 ? 36.651 11.566 -42.345 1.00 88.50 261 ALA A CA 1
ATOM 1925 C C . ALA A 1 261 ? 35.263 11.393 -41.702 1.00 88.50 261 ALA A C 1
ATOM 1927 O O . ALA A 1 261 ? 35.171 11.245 -40.486 1.00 88.50 261 ALA A O 1
ATOM 1928 N N . ALA A 1 262 ? 34.200 11.325 -42.513 1.00 85.81 262 ALA A N 1
ATOM 1929 C CA . ALA A 1 262 ? 32.839 11.095 -42.024 1.00 85.81 262 ALA A CA 1
ATOM 1930 C C . ALA A 1 262 ? 32.689 9.734 -41.318 1.00 85.81 262 ALA A C 1
ATOM 1932 O O . ALA A 1 262 ? 32.038 9.633 -40.279 1.00 85.81 262 ALA A O 1
ATOM 1933 N N . ARG A 1 263 ? 33.325 8.680 -41.849 1.00 87.19 263 ARG A N 1
ATOM 1934 C CA . ARG A 1 263 ? 33.317 7.348 -41.228 1.00 87.19 263 ARG A CA 1
ATOM 1935 C C . ARG A 1 263 ? 34.037 7.355 -39.885 1.00 87.19 263 ARG A C 1
ATOM 1937 O O . ARG A 1 263 ? 33.569 6.721 -38.944 1.00 87.19 263 ARG A O 1
ATOM 1944 N N . ASP A 1 264 ? 35.193 8.005 -39.813 1.00 87.44 264 ASP A N 1
ATOM 1945 C CA . ASP A 1 264 ? 35.992 8.037 -38.590 1.00 87.44 264 ASP A CA 1
ATOM 1946 C C . ASP A 1 264 ? 35.279 8.852 -37.494 1.00 87.44 264 ASP A C 1
ATOM 1948 O O . ASP A 1 264 ? 35.267 8.422 -36.345 1.00 87.44 264 ASP A O 1
ATOM 1952 N N . GLU A 1 265 ? 34.566 9.927 -37.854 1.00 88.75 265 GLU A N 1
ATOM 1953 C CA . GLU A 1 265 ? 33.688 10.661 -36.927 1.00 88.75 265 GLU A CA 1
ATOM 1954 C C . GLU A 1 265 ? 32.531 9.789 -36.401 1.00 88.75 265 GLU A C 1
ATOM 1956 O O . GLU A 1 265 ? 32.253 9.779 -35.201 1.00 88.75 265 GLU A O 1
ATOM 1961 N N . LEU A 1 266 ? 31.874 9.016 -37.275 1.00 82.56 266 LEU A N 1
ATOM 1962 C CA . LEU A 1 266 ? 30.816 8.087 -36.860 1.00 82.56 266 LEU A CA 1
ATOM 1963 C C . LEU A 1 266 ? 31.342 6.945 -35.984 1.00 82.56 266 LEU A C 1
ATOM 1965 O O . LEU A 1 266 ? 30.632 6.497 -35.090 1.00 82.56 266 LEU A O 1
ATOM 1969 N N . LYS A 1 267 ? 32.579 6.481 -36.199 1.00 84.31 267 LYS A N 1
ATOM 1970 C CA . LYS A 1 267 ? 33.205 5.476 -35.326 1.00 84.31 267 LYS A CA 1
ATOM 1971 C C . LYS A 1 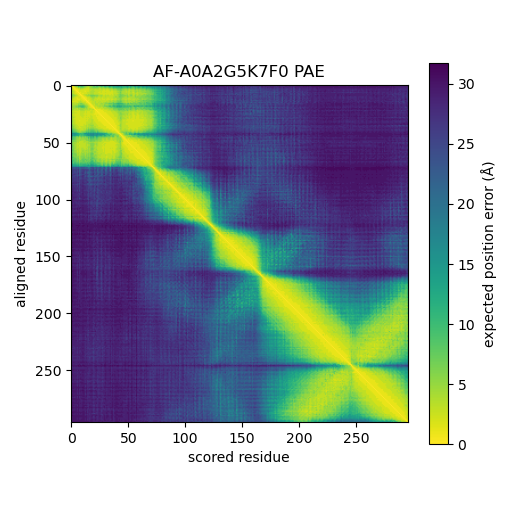267 ? 33.433 6.001 -33.914 1.00 84.31 267 LYS A C 1
ATOM 1973 O O . LYS A 1 267 ? 33.173 5.259 -32.977 1.00 84.31 267 LYS A O 1
ATOM 1978 N N . THR A 1 268 ? 33.870 7.253 -33.771 1.00 88.75 268 THR A N 1
ATOM 1979 C CA . THR A 1 268 ? 34.003 7.885 -32.451 1.00 88.75 268 THR A CA 1
ATOM 1980 C C . THR A 1 268 ? 32.645 7.996 -31.759 1.00 88.75 268 THR A C 1
ATOM 1982 O O . THR A 1 268 ? 32.513 7.555 -30.626 1.00 88.75 268 THR A O 1
ATOM 1985 N N . LYS A 1 269 ? 31.603 8.459 -32.467 1.00 86.94 269 LYS A N 1
ATOM 1986 C CA . LYS A 1 269 ? 30.235 8.495 -31.912 1.00 86.94 269 LYS A CA 1
ATOM 1987 C C . LYS A 1 269 ? 29.718 7.110 -31.514 1.00 86.94 269 LYS A C 1
ATOM 1989 O O . LYS A 1 269 ? 28.994 6.981 -30.538 1.00 86.94 269 LYS A O 1
ATOM 1994 N N . LEU A 1 270 ? 30.076 6.072 -32.270 1.00 83.19 270 LEU A N 1
ATOM 1995 C CA . LEU A 1 270 ? 29.692 4.696 -31.965 1.00 83.19 270 LEU A CA 1
ATOM 1996 C C . LEU A 1 270 ? 30.379 4.178 -30.694 1.00 83.19 270 LEU A C 1
ATOM 1998 O O . LEU A 1 270 ? 29.738 3.452 -29.938 1.00 83.19 270 LEU A O 1
ATOM 2002 N N . GLU A 1 271 ? 31.644 4.536 -30.453 1.00 86.25 271 GLU A N 1
ATOM 2003 C CA . GLU A 1 271 ? 32.327 4.267 -29.177 1.00 86.25 271 GLU A CA 1
ATOM 2004 C C . GLU A 1 271 ? 31.591 4.946 -28.014 1.00 86.25 271 GLU A C 1
ATOM 2006 O O . GLU A 1 271 ? 31.192 4.248 -27.084 1.00 86.25 271 GLU A O 1
ATOM 2011 N N . ASP A 1 272 ? 31.294 6.244 -28.126 1.00 87.94 272 ASP A N 1
ATOM 2012 C CA . ASP A 1 272 ? 30.584 7.000 -27.082 1.00 87.94 272 ASP A CA 1
ATOM 2013 C C . ASP A 1 272 ? 29.200 6.390 -26.762 1.00 87.94 272 ASP A C 1
ATOM 2015 O O . ASP A 1 272 ? 28.875 6.132 -25.603 1.00 87.94 272 ASP A O 1
ATOM 2019 N N . LEU A 1 273 ? 28.401 6.066 -27.788 1.00 81.44 273 LEU A N 1
ATOM 2020 C CA . LEU A 1 273 ? 27.088 5.421 -27.616 1.00 81.44 273 LEU A CA 1
ATOM 2021 C C . LEU A 1 273 ? 27.187 4.013 -27.010 1.00 81.44 273 LEU A C 1
ATOM 2023 O O . LEU A 1 273 ? 26.283 3.562 -26.305 1.00 81.44 273 LEU A O 1
ATOM 2027 N N . THR A 1 274 ? 28.276 3.293 -27.293 1.00 75.94 274 THR A N 1
ATOM 2028 C CA . THR A 1 274 ? 28.511 1.961 -26.718 1.00 75.94 274 THR A CA 1
ATOM 2029 C C . THR A 1 274 ? 28.797 2.068 -25.222 1.00 75.94 274 THR A C 1
ATOM 2031 O O . THR A 1 274 ? 28.252 1.276 -24.450 1.00 75.94 274 THR A O 1
ATOM 2034 N N . ASP A 1 275 ? 29.587 3.063 -24.815 1.00 86.62 275 ASP A N 1
ATOM 2035 C CA . ASP A 1 275 ? 29.880 3.338 -23.407 1.00 86.62 275 ASP A CA 1
ATOM 2036 C C . ASP A 1 275 ? 28.612 3.762 -22.645 1.00 86.62 275 ASP A C 1
ATOM 2038 O O . ASP A 1 275 ? 28.337 3.235 -21.562 1.00 86.62 275 ASP A O 1
ATOM 2042 N N . GLU A 1 276 ? 27.780 4.632 -23.232 1.00 83.38 276 GLU A N 1
ATOM 2043 C CA . GLU A 1 276 ? 26.493 5.037 -22.642 1.00 83.38 276 GLU A CA 1
ATOM 2044 C C . GLU A 1 276 ? 25.527 3.853 -22.471 1.00 83.38 276 GLU A C 1
ATOM 2046 O O . GLU A 1 276 ? 24.854 3.730 -21.439 1.00 83.38 276 GLU A O 1
ATOM 2051 N N . ARG A 1 277 ? 25.477 2.939 -23.451 1.00 81.19 277 ARG A N 1
ATOM 2052 C CA . ARG A 1 277 ? 24.671 1.713 -23.357 1.00 81.19 277 ARG A CA 1
ATOM 2053 C C . ARG A 1 277 ? 25.180 0.805 -22.241 1.00 81.19 277 ARG A C 1
ATOM 2055 O O . ARG A 1 277 ? 24.382 0.272 -21.470 1.00 81.19 277 ARG A O 1
ATOM 2062 N N . ASP A 1 278 ? 26.492 0.621 -22.129 1.00 79.44 278 ASP A N 1
ATOM 2063 C CA . ASP A 1 278 ? 27.076 -0.219 -21.081 1.00 79.44 278 ASP A CA 1
ATOM 2064 C C . ASP A 1 278 ? 26.838 0.369 -19.680 1.00 79.44 278 ASP A C 1
ATOM 2066 O O . ASP A 1 278 ? 26.597 -0.376 -18.722 1.00 79.44 278 ASP A O 1
ATOM 2070 N N . GLU A 1 279 ? 26.822 1.697 -19.545 1.00 83.75 279 GLU A N 1
ATOM 2071 C CA . GLU A 1 279 ? 26.422 2.370 -18.308 1.00 83.75 279 GLU A CA 1
ATOM 2072 C C . GLU A 1 279 ? 24.938 2.136 -17.980 1.00 83.75 279 GLU A C 1
ATOM 2074 O O . GLU A 1 279 ? 24.619 1.768 -16.844 1.00 83.75 279 GLU A O 1
ATOM 2079 N N . ALA A 1 280 ? 24.043 2.241 -18.969 1.00 75.00 280 ALA A N 1
ATOM 2080 C CA . ALA A 1 280 ? 22.616 1.950 -18.800 1.00 75.00 280 ALA A CA 1
ATOM 2081 C C . ALA A 1 280 ? 22.362 0.484 -18.393 1.00 75.00 280 ALA A C 1
ATOM 2083 O O . ALA A 1 280 ? 21.606 0.221 -17.458 1.00 75.00 280 ALA A O 1
ATOM 2084 N N . ILE A 1 281 ? 23.057 -0.478 -19.009 1.00 76.88 281 ILE A N 1
ATOM 2085 C CA . ILE A 1 281 ? 22.970 -1.904 -18.644 1.00 76.88 281 ILE A CA 1
ATOM 2086 C C . ILE A 1 281 ? 23.442 -2.134 -17.200 1.00 76.88 281 ILE A C 1
ATOM 2088 O O . ILE A 1 281 ? 22.857 -2.931 -16.460 1.00 76.88 281 ILE A O 1
ATOM 2092 N N . ASN A 1 282 ? 24.500 -1.446 -16.771 1.00 78.25 282 ASN A N 1
ATOM 2093 C CA . ASN A 1 282 ? 24.976 -1.543 -15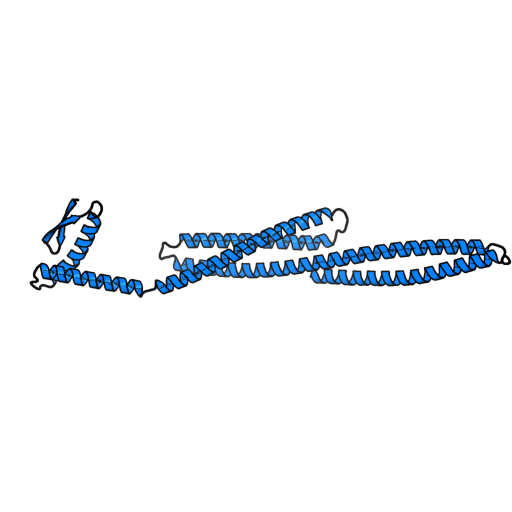.392 1.00 78.25 282 ASN A CA 1
ATOM 2094 C C . ASN A 1 282 ? 24.012 -0.889 -14.393 1.00 78.25 282 ASN A C 1
ATOM 2096 O O . ASN A 1 282 ? 23.873 -1.400 -13.280 1.00 78.25 282 ASN A O 1
ATOM 2100 N N . ALA A 1 283 ? 23.337 0.199 -14.772 1.00 77.88 283 ALA A N 1
ATOM 2101 C CA . ALA A 1 283 ? 22.264 0.792 -13.976 1.00 77.88 283 ALA A CA 1
ATOM 2102 C C . ALA A 1 283 ? 21.087 -0.184 -13.827 1.00 77.88 283 ALA A C 1
ATOM 2104 O O . ALA A 1 283 ? 20.671 -0.450 -12.701 1.00 77.88 283 ALA A O 1
ATOM 2105 N N . LEU A 1 284 ? 20.659 -0.824 -14.921 1.00 78.12 284 LEU A N 1
ATOM 2106 C CA . LEU A 1 284 ? 19.599 -1.835 -14.908 1.00 78.12 284 LEU A CA 1
ATOM 2107 C C . LEU A 1 284 ? 19.914 -2.972 -13.926 1.00 78.12 284 LEU A C 1
ATOM 2109 O O . LEU A 1 284 ? 19.086 -3.338 -13.100 1.00 78.12 284 LEU A O 1
ATOM 2113 N N . ARG A 1 285 ? 21.148 -3.493 -13.956 1.00 80.12 285 ARG A N 1
ATOM 2114 C CA . ARG A 1 285 ? 21.587 -4.538 -13.016 1.00 80.12 285 ARG A CA 1
ATOM 2115 C C . ARG A 1 285 ? 21.473 -4.104 -11.556 1.00 80.12 285 ARG A C 1
ATOM 2117 O O . ARG A 1 285 ? 21.128 -4.929 -10.720 1.00 80.12 285 ARG A O 1
ATOM 2124 N N . ARG A 1 286 ? 21.762 -2.836 -11.237 1.00 81.38 286 ARG A N 1
ATOM 2125 C CA . ARG A 1 286 ? 21.627 -2.318 -9.864 1.00 81.38 286 ARG A CA 1
ATOM 2126 C C . ARG A 1 286 ? 20.168 -2.270 -9.429 1.00 81.38 286 ARG A C 1
ATOM 2128 O O . ARG A 1 286 ? 19.886 -2.691 -8.312 1.00 81.38 286 ARG A O 1
ATOM 2135 N N . VAL A 1 287 ? 19.280 -1.786 -10.296 1.00 76.19 287 VAL A N 1
ATOM 2136 C CA . VAL A 1 287 ? 17.837 -1.714 -10.015 1.00 76.19 287 VAL A CA 1
ATOM 2137 C C . VAL A 1 287 ? 17.269 -3.118 -9.797 1.00 76.19 287 VAL A C 1
ATOM 2139 O O . VAL A 1 287 ? 16.613 -3.356 -8.789 1.00 76.19 287 VAL A O 1
ATOM 2142 N N . VAL A 1 288 ? 17.632 -4.085 -10.647 1.00 74.62 288 VAL A N 1
ATOM 2143 C CA . VAL A 1 288 ? 17.216 -5.491 -10.487 1.00 74.62 288 VAL A CA 1
ATOM 2144 C C . VAL A 1 288 ? 17.669 -6.063 -9.140 1.00 74.62 288 VAL A C 1
ATOM 2146 O O . VAL A 1 288 ? 16.859 -6.634 -8.418 1.00 74.62 288 VAL A O 1
ATOM 2149 N N . THR A 1 289 ? 18.927 -5.844 -8.737 1.00 78.94 289 THR A N 1
ATOM 2150 C CA . THR A 1 289 ? 19.406 -6.290 -7.415 1.00 78.94 289 THR A CA 1
ATOM 2151 C C . THR A 1 289 ? 18.656 -5.613 -6.263 1.00 78.94 289 THR A C 1
ATOM 2153 O O . THR A 1 289 ? 18.401 -6.247 -5.243 1.00 78.94 289 THR A O 1
ATOM 2156 N N . GLN A 1 290 ? 18.289 -4.335 -6.398 1.00 78.38 290 GLN A N 1
ATOM 2157 C CA . GLN A 1 290 ? 17.499 -3.638 -5.379 1.00 78.38 290 GLN A CA 1
ATOM 2158 C C . GLN A 1 290 ? 16.087 -4.218 -5.246 1.00 78.38 290 GLN A C 1
ATOM 2160 O O . GLN A 1 290 ? 15.609 -4.346 -4.119 1.00 78.38 290 GLN A O 1
ATOM 2165 N N . ILE A 1 291 ? 15.459 -4.606 -6.360 1.00 72.00 291 ILE A N 1
ATOM 2166 C CA . ILE A 1 291 ? 14.153 -5.278 -6.375 1.00 72.00 291 ILE A CA 1
ATOM 2167 C C . ILE A 1 291 ? 14.245 -6.643 -5.687 1.00 72.00 291 ILE A C 1
ATOM 2169 O O . ILE A 1 291 ? 13.452 -6.913 -4.790 1.00 72.00 291 ILE A O 1
ATOM 2173 N N . GLU A 1 292 ? 15.248 -7.460 -6.027 1.00 71.75 292 GLU A N 1
ATOM 2174 C CA . GLU A 1 292 ? 15.476 -8.768 -5.389 1.00 71.75 292 GLU A CA 1
ATOM 2175 C C . GLU A 1 292 ? 15.635 -8.627 -3.865 1.00 71.75 292 GLU A C 1
ATOM 2177 O O . GLU A 1 292 ? 14.982 -9.331 -3.103 1.00 71.75 292 GLU A O 1
ATOM 2182 N N . THR A 1 293 ? 16.417 -7.645 -3.399 1.00 75.56 293 THR A N 1
ATOM 2183 C CA . THR A 1 293 ? 16.585 -7.395 -1.952 1.00 75.56 293 THR A CA 1
ATOM 2184 C C . THR A 1 293 ? 15.367 -6.785 -1.258 1.00 75.56 293 THR A C 1
ATOM 2186 O O . THR A 1 293 ? 15.330 -6.758 -0.032 1.00 75.56 293 THR A O 1
ATOM 2189 N N . ALA A 1 294 ? 14.417 -6.221 -2.004 1.00 67.12 294 ALA A N 1
ATOM 2190 C CA . ALA A 1 294 ? 13.171 -5.694 -1.449 1.00 67.12 294 ALA A CA 1
ATOM 2191 C C . ALA A 1 294 ? 12.068 -6.764 -1.373 1.00 67.12 294 ALA A C 1
ATOM 2193 O O . ALA A 1 294 ? 11.074 -6.547 -0.683 1.00 67.12 294 ALA A O 1
ATOM 2194 N N . ALA A 1 295 ? 12.238 -7.879 -2.091 1.00 56.62 295 ALA A N 1
ATOM 2195 C CA . ALA A 1 295 ? 11.322 -9.015 -2.102 1.00 56.62 295 ALA A CA 1
ATOM 2196 C C . ALA A 1 295 ? 11.637 -10.072 -1.019 1.00 56.62 295 ALA A C 1
ATOM 2198 O O . ALA A 1 295 ? 10.735 -10.822 -0.645 1.00 56.62 295 ALA A O 1
ATOM 2199 N N . GLU A 1 296 ? 12.882 -10.127 -0.520 1.00 54.78 296 GLU A N 1
ATOM 2200 C CA . GLU A 1 296 ? 13.321 -10.960 0.624 1.00 54.78 296 GLU A CA 1
ATOM 2201 C C . GLU A 1 296 ? 12.905 -10.394 1.994 1.00 54.78 296 GLU A C 1
ATOM 2203 O O . GLU A 1 296 ? 12.517 -11.211 2.866 1.00 54.78 296 GLU A O 1
#

Nearest PDB structures (foldseek):
  3u0c-assembly1_A  TM=4.493E-01  e=1.705E-01  Shigella flexneri
  5wkq-assembly1_A  TM=3.503E-01  e=1.610E-01  Shigella flexneri
  8i7r-assembly1_B1  TM=3.339E-01  e=1.986E+00  Mus musculus
  9cpb-assembly1_5S  TM=2.677E-01  e=1.986E+00  Bos taurus
  7ung-assembly1_C3  TM=2.975E-01  e=5.552E+00  Homo sapiens

Solvent-accessible surface area (backbone atoms only — not comparable to full-atom values): 16275 Å² total; per-residue (Å²): 123,48,79,43,78,45,64,45,66,93,41,81,44,83,46,80,43,57,88,90,43,59,67,61,51,53,52,54,39,50,56,46,20,57,43,24,44,56,54,59,72,67,72,57,98,67,55,69,73,56,41,54,50,50,21,52,51,52,53,49,50,51,48,51,52,50,54,48,48,62,72,69,54,59,54,69,60,50,48,53,50,50,53,49,48,52,53,51,49,53,52,48,51,54,48,49,52,52,49,52,53,48,49,52,51,50,50,52,51,48,53,50,52,48,53,51,50,64,66,57,68,79,70,85,74,84,72,69,54,58,59,56,50,51,54,50,54,51,51,52,54,50,49,54,51,47,56,52,50,53,53,51,51,53,55,50,51,56,50,55,71,71,48,85,80,52,100,77,37,65,70,57,48,53,49,52,51,51,53,49,53,51,50,52,50,54,47,54,54,50,52,54,50,50,53,52,51,50,54,48,50,54,53,49,52,53,48,50,53,55,42,53,55,39,50,54,53,40,53,52,42,51,52,52,49,51,50,52,51,53,51,42,51,52,37,50,51,51,43,52,59,51,67,75,47,77,90,80,45,68,67,59,51,52,55,36,54,51,41,51,52,54,37,53,53,49,51,53,53,47,51,55,48,49,52,54,37,53,51,38,55,53,51,42,54,52,45,52,53,52,48,57,67,68,74,111